Protein AF-A0A818N6C8-F1 (afdb_monomer)

Sequence (183 aa):
MNATFVDTIGFSSQTDGSPMVKRFKKEMQTDVFPDAVILIITPEELSNINSLKNTMDDVNNALKWMKTIFYGTEMPVICVLNKIDEYFNNELPNSEADVKKLEEYTRNALKLVNKYLIIPTVKCIPVSAMKNYGIDQLRLSINATSPLNAQIVDKNLDYISQHRLSIANKIIAAFSTASAAVS

Nearest PDB structures (foldseek):
  6tv3-assembly1_A  TM=4.096E-01  e=2.703E-01  Pyrococcus furiosus
  6mdp-assembly1_A  TM=3.302E-01  e=4.778E-01  Cricetulus griseus
  5fos-assembly1_A  TM=3.327E-01  e=6.557E-01  Pyrococcus furiosus
  6tuu-assembly3_C  TM=3.544E-01  e=8.997E-01  Pyrococcus furiosus DSM 3638
  4dt1-assembly1_A  TM=3.112E-01  e=2.325E+00  Saccharomyces cerevisiae S288C

Radius of gyration: 21.57 Å; Cα contacts (8 Å, |Δi|>4): 167; chains: 1; bounding box: 43×37×77 Å

Solvent-accessible surface area (backbone atoms only — not comparable to full-atom values): 10655 Å² total; per-residue (Å²): 136,87,83,85,86,81,91,70,90,75,85,69,84,85,68,81,88,57,62,58,57,55,42,54,50,58,67,49,68,46,97,64,76,80,70,58,44,78,46,80,44,43,64,68,43,73,73,33,64,67,59,38,50,53,46,29,52,53,51,39,54,46,51,52,54,48,22,65,73,54,79,68,49,83,73,50,29,38,36,32,37,36,49,47,24,64,78,50,79,70,37,72,77,82,47,75,67,41,46,53,52,49,52,52,49,50,52,50,49,44,57,56,49,44,71,59,34,87,63,68,55,80,43,70,42,66,20,18,77,92,76,63,38,48,50,68,62,49,51,54,50,55,64,62,43,54,62,58,37,53,59,49,51,54,52,47,52,52,48,53,50,51,50,52,50,51,52,51,51,50,51,53,51,52,50,55,51,54,56,62,74,76,109

Mean predicted aligned error: 11.91 Å

Structure (mmCIF, N/CA/C/O backbone):
data_AF-A0A818N6C8-F1
#
_entry.id   AF-A0A818N6C8-F1
#
loop_
_atom_site.group_PDB
_atom_site.id
_atom_site.type_symbol
_atom_site.label_atom_id
_atom_site.label_alt_id
_atom_site.label_comp_id
_atom_site.label_asym_id
_atom_site.label_entity_id
_atom_site.label_seq_id
_atom_site.pdbx_PDB_ins_code
_atom_site.Cartn_x
_atom_site.Cartn_y
_atom_site.Cartn_z
_atom_site.occupancy
_atom_site.B_iso_or_equiv
_atom_site.auth_seq_id
_atom_site.auth_comp_id
_atom_site.auth_asym_id
_atom_site.auth_atom_id
_atom_site.pdbx_PDB_model_num
ATOM 1 N N . MET A 1 1 ? -15.552 -13.670 -3.443 1.00 52.47 1 MET A N 1
ATOM 2 C CA . MET A 1 1 ? -15.913 -12.545 -2.555 1.00 52.47 1 MET A CA 1
ATOM 3 C C . MET A 1 1 ? -15.953 -11.286 -3.398 1.00 52.47 1 MET A C 1
ATOM 5 O O . MET A 1 1 ? -15.049 -11.111 -4.204 1.00 52.47 1 MET A O 1
ATOM 9 N N . ASN A 1 2 ? -16.990 -10.461 -3.250 1.00 63.19 2 ASN A N 1
ATOM 10 C CA . ASN A 1 2 ? -17.065 -9.155 -3.905 1.00 63.19 2 ASN A CA 1
ATOM 11 C C . ASN A 1 2 ? -16.559 -8.107 -2.911 1.00 63.19 2 ASN A C 1
ATOM 13 O O . ASN A 1 2 ? -17.185 -7.919 -1.873 1.00 63.19 2 ASN A O 1
ATOM 17 N N . ALA A 1 3 ? -15.417 -7.482 -3.200 1.00 67.88 3 ALA A N 1
ATOM 18 C CA . ALA A 1 3 ? -14.918 -6.350 -2.425 1.00 67.88 3 ALA A CA 1
ATOM 19 C C . ALA A 1 3 ? -15.625 -5.065 -2.877 1.00 67.88 3 ALA A C 1
ATOM 21 O O . ALA A 1 3 ? -15.769 -4.831 -4.079 1.00 67.88 3 ALA A O 1
ATOM 22 N N . THR A 1 4 ? -16.037 -4.232 -1.923 1.00 72.62 4 THR A N 1
ATOM 23 C CA . THR A 1 4 ? -16.552 -2.885 -2.194 1.00 72.62 4 THR A CA 1
ATOM 24 C C . THR A 1 4 ? -15.414 -1.892 -2.015 1.00 72.62 4 THR A C 1
ATOM 26 O O . THR A 1 4 ? -14.786 -1.854 -0.959 1.00 72.62 4 THR A O 1
ATOM 29 N N . PHE A 1 5 ? -15.138 -1.093 -3.043 1.00 76.62 5 PHE A N 1
ATOM 30 C CA . PHE A 1 5 ? -14.113 -0.056 -2.987 1.00 76.62 5 PHE A CA 1
ATOM 31 C C . PHE A 1 5 ? -14.754 1.292 -2.680 1.00 76.62 5 PHE A C 1
ATOM 33 O O . PHE A 1 5 ? -15.737 1.672 -3.317 1.00 76.62 5 PHE A O 1
ATOM 40 N N . VAL A 1 6 ? -14.176 2.008 -1.721 1.00 72.56 6 VAL A N 1
ATOM 41 C CA . VAL A 1 6 ? -14.525 3.393 -1.409 1.00 72.56 6 VAL A CA 1
ATOM 42 C C . VAL A 1 6 ? -13.333 4.244 -1.814 1.00 72.56 6 VAL A C 1
ATOM 44 O O . VAL A 1 6 ? -12.250 4.090 -1.252 1.00 72.56 6 VAL A O 1
ATOM 47 N N . ASP A 1 7 ? -13.520 5.087 -2.826 1.00 74.75 7 ASP A N 1
ATOM 48 C CA . ASP A 1 7 ? -12.509 6.063 -3.220 1.00 74.75 7 ASP A CA 1
ATOM 49 C C . ASP A 1 7 ? -12.513 7.220 -2.217 1.00 74.75 7 ASP A C 1
ATOM 51 O O . ASP A 1 7 ? -13.555 7.825 -1.961 1.00 74.75 7 ASP A O 1
ATOM 55 N N . THR A 1 8 ? -11.355 7.492 -1.623 1.00 70.50 8 THR A N 1
ATOM 56 C CA . THR A 1 8 ? -11.185 8.518 -0.592 1.00 70.50 8 THR A CA 1
ATOM 57 C C . THR A 1 8 ? -10.391 9.683 -1.156 1.00 70.50 8 THR A C 1
ATOM 59 O O . THR A 1 8 ? -9.442 9.485 -1.912 1.00 70.50 8 THR A O 1
ATOM 62 N N . ILE A 1 9 ? -10.707 10.904 -0.728 1.00 66.31 9 ILE A N 1
ATOM 63 C CA . ILE A 1 9 ? -9.956 12.101 -1.130 1.00 66.31 9 ILE A CA 1
ATOM 64 C C . ILE A 1 9 ? -8.461 11.932 -0.795 1.00 66.31 9 ILE A C 1
ATOM 66 O O . ILE A 1 9 ? -8.112 11.557 0.324 1.00 66.31 9 ILE A O 1
ATOM 70 N N . GLY A 1 10 ? -7.587 12.229 -1.763 1.00 63.88 10 GLY A N 1
ATOM 71 C CA . GLY A 1 10 ? -6.134 12.105 -1.614 1.00 63.88 10 GLY A CA 1
ATOM 72 C C . GLY A 1 10 ? -5.512 13.062 -0.586 1.00 63.88 10 GLY A C 1
ATOM 73 O O . GLY A 1 10 ? -6.090 14.088 -0.219 1.00 63.88 10 GLY A O 1
ATOM 74 N N . PHE A 1 11 ? -4.294 12.734 -0.151 1.00 61.78 11 PHE A N 1
ATOM 75 C CA . PHE A 1 11 ? -3.500 13.494 0.820 1.00 61.78 11 PHE A CA 1
ATOM 76 C C . PHE A 1 11 ? -2.871 14.735 0.161 1.00 61.78 11 PHE A C 1
ATOM 78 O O . PHE A 1 11 ? -1.686 14.758 -0.160 1.00 61.78 11 PHE A O 1
ATOM 85 N N . SER A 1 12 ? -3.667 15.768 -0.130 1.00 52.00 12 SER A N 1
ATOM 86 C CA . SER A 1 12 ? -3.122 17.020 -0.666 1.00 52.00 12 SER A CA 1
ATOM 87 C C . SER A 1 12 ? -2.410 17.805 0.434 1.00 52.00 12 SER A C 1
ATOM 89 O O . SER A 1 12 ? -3.002 18.106 1.474 1.00 52.00 12 SER A O 1
ATOM 91 N N . SER A 1 13 ? -1.160 18.179 0.172 1.00 48.38 13 SER A N 1
ATOM 92 C CA . SER A 1 13 ? -0.362 19.044 1.030 1.00 48.38 13 SER A CA 1
ATOM 93 C C . SER A 1 13 ? -1.087 20.364 1.326 1.00 48.38 13 SER A C 1
ATOM 95 O O . SER A 1 13 ? -1.581 21.042 0.432 1.00 48.38 13 SER A O 1
ATOM 97 N N . GLN A 1 14 ? -1.096 20.729 2.610 1.00 46.44 14 GLN A N 1
ATOM 98 C CA . GLN A 1 14 ? -1.590 21.993 3.164 1.00 46.44 14 GLN A CA 1
ATOM 99 C C . GLN A 1 14 ? -3.112 22.193 3.138 1.00 46.44 14 GLN A C 1
ATOM 101 O O . GLN A 1 14 ? -3.683 22.750 2.212 1.00 46.44 14 GLN A O 1
ATOM 106 N N . THR A 1 15 ? -3.762 21.872 4.253 1.00 37.94 15 THR A N 1
ATOM 107 C CA . THR A 1 15 ? -4.667 22.821 4.921 1.00 37.94 15 THR A CA 1
ATOM 108 C C . THR A 1 15 ? -4.776 22.444 6.395 1.00 37.94 15 THR A C 1
ATOM 110 O O . THR A 1 15 ? -4.891 21.270 6.746 1.00 37.94 15 THR A O 1
ATOM 113 N N . ASP A 1 16 ? -4.682 23.464 7.244 1.00 40.34 16 ASP A N 1
ATOM 114 C CA . ASP A 1 16 ? -4.746 23.418 8.701 1.00 40.34 16 ASP A CA 1
ATOM 115 C C . ASP A 1 16 ? -5.676 22.337 9.258 1.00 40.34 16 ASP A C 1
ATOM 117 O O . ASP A 1 16 ? -6.853 22.269 8.909 1.00 40.34 16 ASP A O 1
ATOM 121 N N . GLY A 1 17 ? -5.166 21.533 10.193 1.00 44.53 17 GLY A N 1
ATOM 122 C CA . GLY A 1 17 ? -5.994 20.846 11.180 1.00 44.53 17 GLY A CA 1
ATOM 123 C C . GLY A 1 17 ? -7.239 20.139 10.627 1.00 44.53 17 GLY A C 1
ATOM 124 O O . GLY A 1 17 ? -8.375 20.532 10.902 1.00 44.53 17 GLY A O 1
ATOM 125 N N . SER A 1 18 ? -7.026 18.996 9.974 1.00 49.78 18 SER A N 1
ATOM 126 C CA . SER A 1 18 ? -8.008 17.907 9.895 1.00 49.78 18 SER A CA 1
ATOM 127 C C . SER A 1 18 ? -9.331 18.163 9.122 1.00 49.78 18 SER A C 1
ATOM 129 O O . SER A 1 18 ? -10.406 17.807 9.615 1.00 49.78 18 SER A O 1
ATOM 131 N N . PRO A 1 19 ? -9.330 18.671 7.872 1.00 53.53 19 PRO A N 1
ATOM 132 C CA . PRO A 1 19 ? -10.460 18.471 6.955 1.00 53.53 19 PRO A CA 1
ATOM 133 C C . PRO A 1 19 ? -10.636 16.991 6.590 1.00 53.53 19 PRO 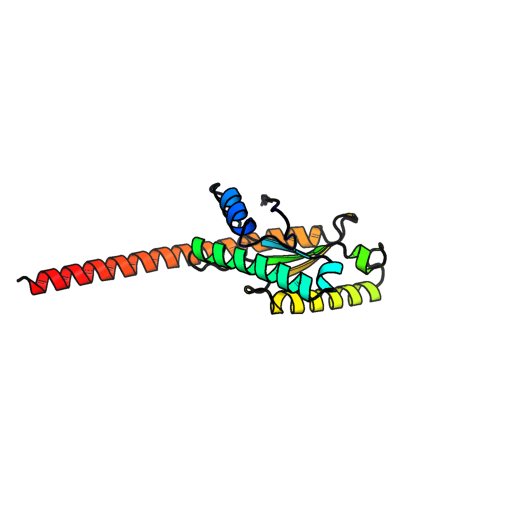A C 1
ATOM 135 O O . PRO A 1 19 ? -11.762 16.527 6.438 1.00 53.53 19 PRO A O 1
ATOM 138 N N . MET A 1 20 ? -9.534 16.236 6.511 1.00 56.88 20 MET A N 1
ATOM 139 C CA . MET A 1 20 ? -9.526 14.834 6.094 1.00 56.88 20 MET A CA 1
ATOM 140 C C . MET A 1 20 ? -10.093 13.902 7.159 1.00 56.88 20 MET A C 1
ATOM 142 O O . MET A 1 20 ? -11.042 13.203 6.859 1.00 56.88 20 MET A O 1
ATOM 146 N N . VAL A 1 21 ? -9.621 13.913 8.416 1.00 56.81 21 VAL A N 1
ATOM 147 C CA . VAL A 1 21 ? -10.259 13.061 9.442 1.00 56.81 21 VAL A CA 1
ATOM 148 C C . VAL A 1 21 ? -11.716 13.482 9.630 1.00 56.81 21 VAL A C 1
ATOM 150 O O . VAL A 1 21 ? -12.548 12.615 9.830 1.00 56.81 21 VAL A O 1
ATOM 153 N N . LYS A 1 22 ? -12.071 14.773 9.502 1.00 58.56 22 LYS A N 1
ATOM 154 C CA . LYS A 1 22 ? -13.476 15.233 9.508 1.00 58.56 22 LYS A CA 1
ATOM 155 C C . LYS A 1 22 ? -14.300 14.738 8.309 1.00 58.56 22 LYS A C 1
ATOM 157 O O . LYS A 1 22 ? -15.485 14.476 8.486 1.00 58.56 22 LYS A O 1
ATOM 162 N N . ARG A 1 23 ? -13.719 14.612 7.113 1.00 59.31 23 ARG A N 1
ATOM 163 C CA . ARG A 1 23 ? -14.415 14.111 5.914 1.00 59.31 23 ARG A CA 1
ATOM 164 C C . ARG A 1 23 ? -14.413 12.597 5.818 1.00 59.31 23 ARG A C 1
ATOM 166 O O . ARG A 1 23 ? -15.469 12.050 5.583 1.00 59.31 23 ARG A O 1
ATOM 173 N N . PHE A 1 24 ? -13.310 11.937 6.133 1.00 61.44 24 PHE A N 1
ATOM 174 C CA . PHE A 1 24 ? -13.244 10.502 6.373 1.00 61.44 24 PHE A CA 1
ATOM 175 C C . PHE A 1 24 ? -14.250 10.102 7.463 1.00 61.44 24 PHE A C 1
ATOM 177 O O . PHE A 1 24 ? -15.036 9.195 7.257 1.00 61.44 24 PHE A O 1
ATOM 184 N N . LYS A 1 25 ? -14.362 10.872 8.560 1.00 61.69 25 LYS A N 1
ATOM 185 C CA . LYS A 1 25 ? -15.470 10.765 9.535 1.00 61.69 25 LYS A CA 1
ATOM 186 C C . LYS A 1 25 ? -16.845 10.865 8.878 1.00 61.69 25 LYS A C 1
ATOM 188 O O . LYS A 1 25 ? -17.728 10.113 9.253 1.00 61.69 25 LYS A O 1
ATOM 193 N N . LYS A 1 26 ? -17.044 11.821 7.967 1.00 63.59 26 LYS A N 1
ATOM 194 C CA . LYS A 1 26 ? -18.325 12.085 7.291 1.00 63.59 26 LYS A CA 1
ATOM 195 C C . LYS A 1 26 ? -18.678 11.014 6.250 1.00 63.59 26 LYS A C 1
ATOM 197 O O . LYS A 1 26 ? -19.844 10.689 6.101 1.00 63.59 26 LYS A O 1
ATOM 202 N N . GLU A 1 27 ? -17.696 10.472 5.544 1.00 61.78 27 GLU A N 1
ATOM 203 C CA . GLU A 1 27 ? -17.861 9.369 4.592 1.00 61.78 27 GLU A CA 1
ATOM 204 C C . GLU A 1 27 ? -18.091 8.050 5.340 1.00 61.78 27 GLU A C 1
ATOM 206 O O . GLU A 1 27 ? -18.954 7.275 4.955 1.00 61.78 27 GLU A O 1
ATOM 211 N N . MET A 1 28 ? -17.438 7.864 6.490 1.00 59.16 28 MET A N 1
ATOM 212 C CA . MET A 1 28 ? -17.642 6.735 7.408 1.00 59.16 28 MET A CA 1
ATOM 213 C C . MET A 1 28 ? -18.833 6.918 8.372 1.00 59.16 28 MET A C 1
ATOM 215 O O . MET A 1 28 ? -19.008 6.115 9.282 1.00 59.16 28 MET A O 1
ATOM 219 N N . GLN A 1 29 ? -19.651 7.974 8.225 1.00 54.09 29 GLN A N 1
ATOM 220 C CA . GLN A 1 29 ? -20.929 8.111 8.955 1.00 54.09 29 GLN A CA 1
ATOM 221 C C . GLN A 1 29 ? -22.022 7.191 8.393 1.00 54.09 29 GLN A C 1
ATOM 223 O O . GLN A 1 29 ? -23.093 7.081 8.984 1.00 54.09 29 GLN A O 1
ATOM 228 N N . THR A 1 30 ? -21.762 6.534 7.264 1.00 50.22 30 THR A N 1
ATOM 229 C CA . THR A 1 30 ? -22.522 5.366 6.816 1.00 50.22 30 THR A CA 1
ATOM 230 C C . THR A 1 30 ? -22.027 4.131 7.568 1.00 50.22 30 THR A C 1
ATOM 232 O O . THR A 1 30 ? -20.826 4.039 7.795 1.00 50.22 30 THR A O 1
ATOM 235 N N . ASP A 1 31 ? -22.891 3.164 7.893 1.00 50.84 31 ASP A N 1
ATOM 236 C CA . ASP A 1 31 ? -22.576 1.892 8.593 1.00 50.84 31 ASP A CA 1
ATOM 237 C C . ASP A 1 31 ? -21.552 0.967 7.876 1.00 50.84 31 ASP A C 1
ATOM 239 O O . ASP A 1 31 ? -21.470 -0.232 8.140 1.00 50.84 31 ASP A O 1
ATOM 243 N N . VAL A 1 32 ? -20.776 1.498 6.932 1.00 56.28 32 VAL A N 1
ATOM 244 C CA . VAL A 1 32 ? -19.734 0.807 6.182 1.00 56.28 32 VAL A CA 1
ATOM 245 C C . VAL A 1 32 ? -18.397 1.072 6.861 1.00 56.28 32 VAL A C 1
ATOM 247 O O . VAL A 1 32 ? -17.769 2.113 6.685 1.00 56.28 32 VAL A O 1
ATOM 250 N N . PHE A 1 33 ? -17.958 0.097 7.642 1.00 64.62 33 PHE A N 1
ATOM 251 C CA . PHE A 1 33 ? -16.631 0.081 8.233 1.00 64.62 33 PHE A CA 1
ATOM 252 C C . PHE A 1 33 ? -15.647 -0.598 7.267 1.00 64.62 33 PHE A C 1
ATOM 254 O O . PHE A 1 33 ? -15.935 -1.703 6.810 1.00 64.62 33 PHE A O 1
ATOM 261 N N . PRO A 1 34 ? -14.506 0.028 6.920 1.00 70.38 34 PRO A N 1
ATOM 262 C CA . PRO A 1 34 ? -13.558 -0.562 5.983 1.00 70.38 34 PRO A CA 1
ATOM 263 C C . PRO A 1 34 ? -12.861 -1.768 6.615 1.00 70.38 34 PRO A C 1
ATOM 265 O O . PRO A 1 34 ? -12.495 -1.722 7.786 1.00 70.38 34 PRO A O 1
ATOM 268 N N . ASP A 1 35 ? -12.626 -2.815 5.822 1.00 71.38 35 ASP A N 1
ATOM 269 C CA . ASP A 1 35 ? -11.886 -4.011 6.255 1.00 71.38 35 ASP A CA 1
ATOM 270 C C . ASP A 1 35 ? -10.367 -3.901 6.058 1.00 71.38 35 ASP A C 1
ATOM 272 O O . ASP A 1 35 ? -9.592 -4.680 6.614 1.00 71.38 35 ASP A O 1
ATOM 276 N N . ALA A 1 36 ? -9.938 -2.972 5.205 1.00 78.00 36 ALA A N 1
ATOM 277 C CA . ALA A 1 36 ? -8.544 -2.714 4.884 1.00 78.00 36 ALA A CA 1
ATOM 278 C C . ALA A 1 36 ? -8.385 -1.308 4.302 1.00 78.00 36 ALA A C 1
ATOM 280 O O . ALA A 1 36 ? -9.324 -0.736 3.745 1.00 78.00 36 ALA A O 1
ATOM 281 N N . VAL A 1 37 ? -7.166 -0.778 4.373 1.00 80.81 37 VAL A N 1
ATOM 282 C CA . VAL A 1 37 ? -6.781 0.469 3.703 1.00 80.81 37 VAL A CA 1
ATOM 283 C C . VAL A 1 37 ? -5.835 0.144 2.556 1.00 80.81 37 VAL A C 1
ATOM 285 O O . VAL A 1 37 ? -4.841 -0.557 2.747 1.00 80.81 37 VAL A O 1
ATOM 288 N N . ILE A 1 38 ? -6.116 0.680 1.370 1.00 86.31 38 ILE A N 1
ATOM 289 C CA . ILE A 1 38 ? -5.185 0.650 0.241 1.00 86.31 38 ILE A CA 1
ATOM 290 C C . ILE A 1 38 ? -4.474 1.998 0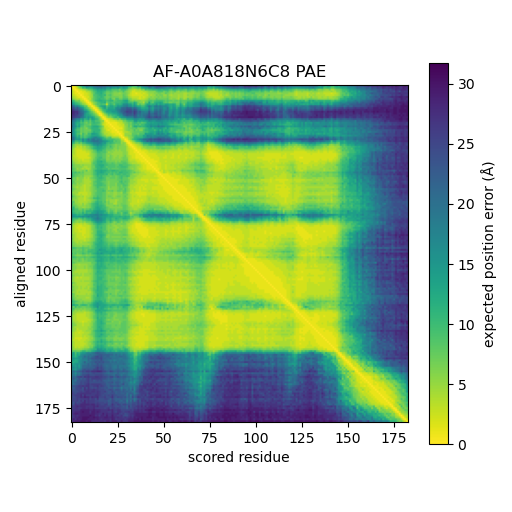.199 1.00 86.31 38 ILE A C 1
ATOM 292 O O . ILE A 1 38 ? -5.085 3.028 -0.069 1.00 86.31 38 ILE A O 1
ATOM 296 N N . LEU A 1 39 ? -3.177 1.984 0.482 1.00 87.81 39 LEU A N 1
ATOM 297 C CA . LEU A 1 39 ? -2.320 3.157 0.447 1.00 87.81 39 LEU A CA 1
ATOM 298 C C . LEU A 1 39 ? -1.613 3.212 -0.904 1.00 87.81 39 LEU A C 1
ATOM 300 O O . LEU A 1 39 ? -0.725 2.405 -1.174 1.00 87.81 39 LEU A O 1
ATOM 304 N N . ILE A 1 40 ? -2.022 4.150 -1.752 1.00 89.44 40 ILE A N 1
ATOM 305 C CA . ILE A 1 40 ? -1.424 4.356 -3.071 1.00 89.44 40 ILE A CA 1
ATOM 306 C C . ILE A 1 40 ? -0.273 5.349 -2.931 1.00 89.44 40 ILE A C 1
ATOM 308 O O . ILE A 1 40 ? -0.465 6.437 -2.400 1.00 89.44 40 ILE A O 1
ATOM 312 N N . ILE A 1 41 ? 0.909 4.962 -3.407 1.00 88.50 41 ILE A N 1
ATOM 313 C CA . ILE A 1 41 ? 2.130 5.768 -3.379 1.00 88.50 41 ILE A CA 1
ATOM 314 C C . ILE A 1 41 ? 2.754 5.758 -4.770 1.00 88.50 41 ILE A C 1
ATOM 316 O O . ILE A 1 41 ? 2.760 4.736 -5.456 1.00 88.50 41 ILE A O 1
ATOM 320 N N . THR A 1 42 ? 3.297 6.891 -5.182 1.00 88.69 42 THR A N 1
ATOM 321 C CA . THR A 1 42 ? 3.962 7.085 -6.472 1.00 88.69 42 THR A CA 1
ATOM 322 C C . THR A 1 42 ? 5.491 7.156 -6.325 1.00 88.69 42 THR A C 1
ATOM 324 O O . THR A 1 42 ? 6.006 7.437 -5.236 1.00 88.69 42 THR A O 1
ATOM 327 N N . PRO A 1 43 ? 6.267 6.934 -7.407 1.00 85.62 43 PRO A N 1
ATOM 328 C CA . PRO A 1 43 ? 7.718 7.092 -7.377 1.00 85.62 43 PRO A CA 1
ATOM 329 C C . PRO A 1 43 ? 8.161 8.499 -6.987 1.00 85.62 43 PRO A C 1
ATOM 331 O O . PRO A 1 43 ? 9.162 8.651 -6.287 1.00 85.62 43 PRO A O 1
ATOM 334 N N . GLU A 1 44 ? 7.397 9.512 -7.394 1.00 84.56 44 GLU A N 1
ATOM 335 C CA . GLU A 1 44 ? 7.643 10.908 -7.046 1.00 84.56 44 GLU A CA 1
ATOM 336 C C . GLU A 1 44 ? 7.585 11.123 -5.527 1.00 84.56 44 GLU A C 1
ATOM 338 O O . GLU A 1 44 ? 8.530 11.657 -4.944 1.00 84.56 44 GLU A O 1
ATOM 343 N N . GLU A 1 45 ? 6.548 10.617 -4.855 1.00 82.88 45 GLU A N 1
ATOM 344 C CA . GLU A 1 45 ? 6.422 10.715 -3.395 1.00 82.88 45 GLU A CA 1
ATOM 345 C C .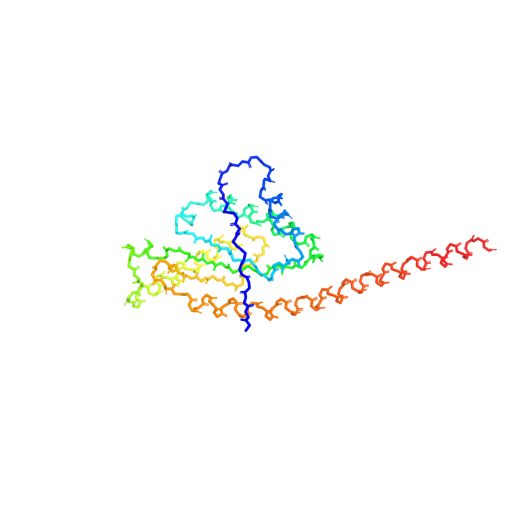 GLU A 1 45 ? 7.562 9.997 -2.669 1.00 82.88 45 GLU A C 1
ATOM 347 O O . GLU A 1 45 ? 8.106 10.521 -1.700 1.00 82.88 45 GLU A O 1
ATOM 352 N N . LEU A 1 46 ? 7.982 8.827 -3.158 1.00 84.31 46 LEU A N 1
ATOM 353 C CA . LEU A 1 46 ? 9.111 8.091 -2.578 1.00 84.31 46 LEU A CA 1
ATOM 354 C C . LEU A 1 46 ? 10.454 8.805 -2.765 1.00 84.31 46 LEU A C 1
ATOM 356 O O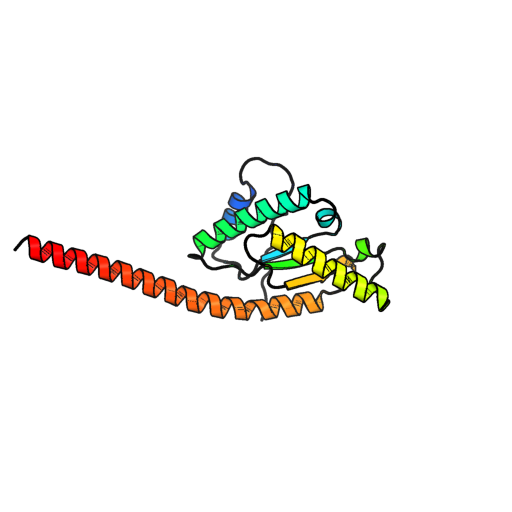 . LEU A 1 46 ? 11.355 8.628 -1.944 1.00 84.31 46 LEU A O 1
ATOM 360 N N . SER A 1 47 ? 10.592 9.614 -3.817 1.00 83.25 47 SER A N 1
ATOM 361 C CA . SER A 1 47 ? 11.795 10.413 -4.065 1.00 83.25 47 SER A CA 1
ATOM 362 C C . SER A 1 47 ? 11.897 11.644 -3.150 1.00 83.25 47 SER A C 1
ATOM 364 O O . SER A 1 47 ? 13.001 12.119 -2.877 1.00 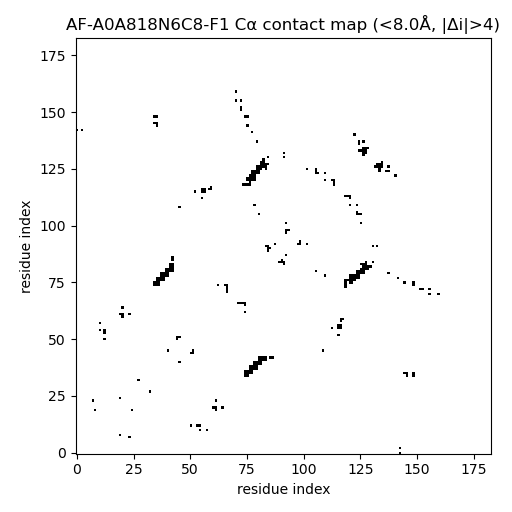83.25 47 SER A O 1
ATOM 366 N N . ASN A 1 48 ? 10.770 12.125 -2.608 1.00 87.31 48 ASN A N 1
ATOM 367 C CA . ASN A 1 48 ? 10.707 13.285 -1.723 1.00 87.31 48 ASN A CA 1
ATOM 368 C C . ASN A 1 48 ? 10.317 12.884 -0.292 1.00 87.31 48 ASN A C 1
ATOM 370 O O . ASN A 1 48 ? 9.143 12.840 0.074 1.00 87.31 48 ASN A O 1
ATOM 374 N N . ILE A 1 49 ? 11.326 12.683 0.562 1.00 84.62 49 ILE A N 1
ATOM 375 C CA . ILE A 1 49 ? 11.147 12.252 1.960 1.00 84.62 49 ILE A CA 1
ATOM 376 C C . ILE A 1 49 ? 10.215 13.177 2.752 1.00 84.62 49 ILE A C 1
ATOM 378 O O . ILE A 1 49 ? 9.471 12.695 3.604 1.00 84.62 49 ILE A O 1
ATOM 382 N N . ASN A 1 50 ? 10.251 14.490 2.516 1.00 83.56 50 ASN A N 1
ATOM 383 C CA . ASN A 1 50 ? 9.391 15.421 3.250 1.00 83.56 50 ASN A CA 1
ATOM 384 C C . ASN A 1 50 ? 7.929 15.273 2.822 1.00 83.56 50 ASN A C 1
ATOM 386 O O . ASN A 1 50 ? 7.054 15.236 3.682 1.00 83.56 50 ASN A O 1
ATOM 390 N N . SER A 1 51 ? 7.673 15.128 1.517 1.00 80.88 51 SER A N 1
ATOM 391 C CA . SER A 1 51 ? 6.326 14.831 1.019 1.00 80.88 51 SER A CA 1
ATOM 392 C C . SER A 1 51 ? 5.826 13.504 1.574 1.00 80.88 51 SER A C 1
ATOM 394 O O . SER A 1 51 ? 4.733 13.449 2.125 1.00 80.88 51 SER A O 1
ATOM 396 N N . LEU A 1 52 ? 6.660 12.461 1.522 1.00 83.69 52 LEU A N 1
ATOM 397 C CA . LEU A 1 52 ? 6.310 11.146 2.043 1.00 83.69 52 LEU A CA 1
ATOM 398 C C . LEU A 1 52 ? 5.960 11.199 3.531 1.00 83.69 52 LEU A C 1
ATOM 400 O O . LEU A 1 52 ? 4.955 10.631 3.939 1.00 83.69 52 LEU A O 1
ATOM 404 N N . LYS A 1 53 ? 6.766 11.887 4.347 1.00 83.38 53 LYS A N 1
ATOM 405 C CA . LYS A 1 53 ? 6.498 12.046 5.783 1.00 83.38 53 LYS A CA 1
ATOM 406 C C . LYS A 1 53 ? 5.155 12.715 6.038 1.00 83.38 53 LYS A C 1
ATOM 408 O O . LYS A 1 53 ? 4.393 12.195 6.840 1.00 83.38 53 LYS A O 1
ATOM 413 N N . ASN A 1 54 ? 4.856 13.803 5.331 1.00 81.25 54 ASN A N 1
ATOM 414 C CA . ASN A 1 54 ? 3.581 14.501 5.478 1.00 81.25 54 ASN A CA 1
ATOM 415 C C . ASN A 1 54 ? 2.402 13.585 5.110 1.00 81.25 54 ASN A C 1
ATOM 417 O O . ASN A 1 54 ? 1.462 13.465 5.891 1.00 81.25 54 ASN A O 1
ATOM 421 N N . THR A 1 55 ? 2.496 12.860 3.987 1.00 80.00 55 THR A N 1
ATOM 422 C CA . THR A 1 55 ? 1.493 11.856 3.598 1.00 80.00 55 THR A CA 1
ATOM 423 C C . THR A 1 55 ? 1.323 10.796 4.689 1.00 80.00 55 THR A C 1
ATOM 425 O O . THR A 1 55 ? 0.203 10.467 5.070 1.00 80.00 55 THR A O 1
ATOM 428 N N . MET A 1 56 ? 2.423 10.273 5.241 1.00 85.12 56 MET A N 1
ATOM 429 C CA . MET A 1 56 ? 2.361 9.258 6.296 1.00 85.12 56 MET A CA 1
ATOM 430 C C . MET A 1 56 ? 1.800 9.811 7.608 1.00 85.12 56 MET A C 1
ATOM 432 O O . MET A 1 56 ? 1.065 9.097 8.281 1.00 85.12 56 MET A O 1
ATOM 436 N N . ASP A 1 57 ? 2.081 11.061 7.972 1.00 82.38 57 ASP A N 1
ATOM 437 C CA . ASP A 1 57 ? 1.505 11.702 9.158 1.00 82.38 57 ASP A CA 1
ATOM 438 C C . ASP A 1 57 ? -0.020 11.826 9.043 1.00 82.38 57 ASP A C 1
ATOM 440 O O . ASP A 1 57 ? -0.742 11.518 9.998 1.00 82.38 57 ASP A O 1
ATOM 444 N N . ASP A 1 58 ? -0.529 12.177 7.862 1.00 77.31 58 ASP A N 1
ATOM 445 C CA . ASP A 1 58 ? -1.967 12.211 7.602 1.00 77.31 58 ASP A CA 1
ATOM 446 C C . ASP A 1 58 ? -2.593 10.811 7.655 1.00 77.31 58 ASP A C 1
ATOM 448 O O . ASP A 1 58 ? -3.588 10.604 8.363 1.00 77.31 58 ASP A O 1
ATOM 452 N N . VAL A 1 59 ? -1.976 9.820 7.000 1.00 80.50 59 VAL A N 1
ATOM 453 C CA . VAL A 1 59 ? -2.402 8.410 7.073 1.00 80.50 59 VAL A CA 1
ATOM 454 C C . VAL A 1 59 ? -2.422 7.932 8.527 1.00 80.50 59 VAL A C 1
ATOM 456 O O . VAL A 1 59 ? -3.405 7.348 8.983 1.00 80.50 59 VAL A O 1
ATOM 459 N N . ASN A 1 60 ? -1.375 8.226 9.298 1.00 82.44 60 ASN A N 1
ATOM 460 C CA . ASN A 1 60 ? -1.265 7.863 10.707 1.00 82.44 60 ASN A CA 1
ATOM 461 C C . ASN A 1 60 ? -2.384 8.483 11.545 1.00 82.44 60 ASN A C 1
ATOM 463 O O . ASN A 1 60 ? -2.915 7.829 12.444 1.00 82.44 60 ASN A O 1
ATOM 467 N N . ASN A 1 61 ? -2.766 9.728 11.267 1.00 78.62 61 ASN A N 1
ATOM 468 C CA . ASN A 1 61 ? -3.875 10.385 11.953 1.00 78.62 61 ASN A CA 1
ATOM 469 C C . ASN A 1 61 ? -5.222 9.715 11.634 1.00 78.62 61 ASN A C 1
ATOM 471 O O . ASN A 1 61 ? -6.035 9.527 12.545 1.00 78.62 61 ASN A O 1
ATOM 475 N N . ALA A 1 62 ? -5.444 9.295 10.385 1.00 74.38 62 ALA A N 1
ATOM 476 C CA . ALA A 1 62 ? -6.627 8.521 10.004 1.00 74.38 62 ALA A CA 1
ATOM 477 C C . ALA A 1 62 ? -6.651 7.136 10.674 1.00 74.38 62 ALA A C 1
ATOM 479 O O . ALA A 1 62 ? -7.657 6.761 11.277 1.00 74.38 62 ALA A O 1
ATOM 480 N N . LEU A 1 63 ? -5.529 6.409 10.642 1.00 76.88 63 LEU A N 1
ATOM 481 C CA . LEU A 1 63 ? -5.380 5.097 11.278 1.00 76.88 63 LEU A CA 1
ATOM 482 C C . LEU A 1 63 ? -5.587 5.166 12.799 1.00 76.88 63 LEU A C 1
ATOM 484 O O . LEU A 1 63 ? -6.292 4.328 13.357 1.00 76.88 63 LEU A O 1
ATOM 488 N N . LYS A 1 64 ? -5.041 6.185 13.481 1.00 77.62 64 LYS A N 1
ATOM 489 C CA . LYS A 1 64 ? -5.281 6.418 14.920 1.00 77.62 64 LYS A CA 1
ATOM 490 C C . LYS A 1 64 ? -6.756 6.649 15.211 1.00 77.62 64 LYS A C 1
ATOM 492 O O . LYS A 1 64 ? -7.283 6.090 16.168 1.00 77.62 64 LYS A O 1
ATOM 497 N N . TRP A 1 65 ? -7.422 7.471 14.401 1.00 72.38 65 TRP A N 1
ATOM 498 C CA . TRP A 1 65 ? -8.849 7.720 14.569 1.00 72.38 65 TRP A CA 1
ATOM 499 C C . TRP A 1 65 ? -9.676 6.442 14.378 1.00 72.38 65 TRP A C 1
ATOM 501 O O . TRP A 1 65 ? -10.534 6.155 15.212 1.00 72.38 65 TRP A O 1
ATOM 511 N N . MET A 1 66 ? -9.370 5.643 13.351 1.00 69.06 66 MET A N 1
ATOM 512 C CA . MET A 1 66 ? -10.004 4.339 13.145 1.00 69.06 66 MET A CA 1
ATOM 513 C C . MET A 1 66 ? -9.768 3.409 14.333 1.00 69.06 66 MET A C 1
ATOM 515 O O . MET A 1 66 ? -10.728 2.868 14.871 1.00 69.06 66 MET A O 1
ATOM 519 N N . LYS A 1 67 ? -8.528 3.286 14.822 1.00 69.69 67 LYS A N 1
ATOM 520 C CA . LYS A 1 67 ? -8.200 2.451 15.989 1.00 69.69 67 LYS A CA 1
ATOM 521 C C . LYS A 1 67 ? -9.053 2.802 17.214 1.00 69.69 67 LYS A C 1
ATOM 523 O O . LYS A 1 67 ? -9.491 1.903 17.927 1.00 69.69 67 LYS A O 1
ATOM 528 N N . THR A 1 68 ? -9.324 4.089 17.441 1.00 67.38 68 THR A N 1
ATOM 529 C CA . THR A 1 68 ? -10.197 4.553 18.532 1.00 67.38 68 THR A CA 1
ATOM 530 C C . THR A 1 68 ? -11.645 4.086 18.368 1.00 67.38 68 THR A C 1
ATOM 532 O O . THR A 1 68 ? -12.289 3.757 19.359 1.00 67.38 68 THR A O 1
ATOM 535 N N . ILE A 1 69 ? -12.164 4.036 17.139 1.00 63.19 69 ILE A N 1
ATOM 536 C CA . ILE A 1 69 ? -13.537 3.583 16.857 1.00 63.19 69 ILE A CA 1
ATOM 537 C C . ILE A 1 69 ? -13.646 2.063 16.903 1.00 63.19 69 ILE A C 1
ATOM 539 O O . ILE A 1 69 ? -14.612 1.530 17.439 1.00 63.19 69 ILE A O 1
ATOM 543 N N . PHE A 1 70 ? -12.630 1.362 16.408 1.00 61.78 70 PHE A N 1
ATOM 544 C CA . PHE A 1 70 ? -12.586 -0.096 16.370 1.00 61.78 70 PHE A CA 1
ATOM 545 C C . PHE A 1 70 ? -11.985 -0.718 17.636 1.00 61.78 70 PHE A C 1
ATOM 547 O O . PHE A 1 70 ? -11.398 -1.796 17.573 1.00 61.78 70 PHE A O 1
ATOM 554 N N . TYR A 1 71 ? -12.095 -0.049 18.787 1.00 55.16 71 TYR A N 1
ATOM 555 C CA . TYR A 1 71 ? -11.692 -0.589 20.094 1.00 55.16 71 TYR A CA 1
ATOM 556 C C . TYR A 1 71 ? -10.258 -1.149 20.154 1.00 55.16 71 TYR A C 1
ATOM 558 O O . TYR A 1 71 ? -9.991 -2.119 20.857 1.00 55.16 71 TYR A O 1
ATOM 566 N N . GLY A 1 72 ? -9.313 -0.536 19.438 1.00 56.25 72 GLY A N 1
ATOM 567 C CA . GLY A 1 72 ? -7.909 -0.957 19.443 1.00 56.25 72 GLY A CA 1
ATOM 568 C C . GLY A 1 72 ? -7.510 -1.906 18.313 1.00 56.25 72 GLY A C 1
ATOM 569 O O . GLY A 1 72 ? -6.331 -2.245 18.223 1.00 56.25 72 GLY A O 1
ATOM 570 N N . THR A 1 73 ? -8.442 -2.273 17.433 1.00 61.50 73 THR A N 1
ATOM 571 C CA . THR A 1 73 ? -8.171 -3.127 16.274 1.00 61.50 73 THR A CA 1
ATOM 572 C C . THR A 1 73 ? -7.193 -2.474 15.301 1.00 61.50 73 THR A C 1
ATOM 574 O O . THR A 1 73 ? -7.372 -1.319 14.906 1.00 61.50 73 THR A O 1
ATOM 577 N N . GLU A 1 74 ? -6.163 -3.215 14.892 1.00 67.31 74 GLU A N 1
ATOM 578 C CA . GLU A 1 74 ? -5.243 -2.775 13.844 1.00 67.31 74 GLU A CA 1
ATOM 579 C C . GLU A 1 74 ? -5.826 -3.091 12.468 1.00 67.31 74 GLU A C 1
ATOM 581 O O . GLU A 1 74 ? -6.110 -4.243 12.148 1.00 67.31 74 GLU A O 1
ATOM 586 N N . MET A 1 75 ? -6.016 -2.043 11.665 1.00 73.50 75 MET A N 1
ATOM 587 C CA . MET A 1 75 ? -6.527 -2.159 10.304 1.00 73.50 75 MET A CA 1
ATOM 588 C C . MET A 1 75 ? -5.389 -2.570 9.361 1.00 73.50 75 MET A C 1
ATOM 590 O O . MET A 1 75 ? -4.364 -1.878 9.338 1.00 73.50 75 MET A O 1
ATOM 594 N N . PRO A 1 76 ? -5.534 -3.643 8.565 1.00 78.50 76 PRO A N 1
ATOM 595 C CA . PRO A 1 76 ? -4.508 -4.019 7.607 1.00 78.50 76 PRO A CA 1
ATOM 596 C C . PRO A 1 76 ? -4.354 -2.943 6.526 1.00 78.50 76 PRO A C 1
ATOM 598 O O . PRO A 1 76 ? -5.330 -2.469 5.941 1.00 78.50 76 PRO A O 1
ATOM 601 N N . VAL A 1 77 ? -3.102 -2.581 6.239 1.00 82.88 77 VAL A N 1
ATOM 602 C CA . VAL A 1 77 ? -2.750 -1.632 5.174 1.00 82.88 77 VAL A CA 1
ATOM 603 C C . VAL A 1 77 ? -2.053 -2.373 4.038 1.00 82.88 77 VAL A C 1
ATOM 605 O O . VAL A 1 77 ? -1.024 -3.019 4.249 1.00 82.88 77 VAL A O 1
ATOM 608 N N . ILE A 1 78 ? -2.587 -2.264 2.825 1.00 87.12 78 ILE A N 1
ATOM 609 C CA . ILE A 1 78 ? -1.944 -2.723 1.591 1.00 87.12 78 ILE A CA 1
ATOM 610 C C . ILE A 1 78 ? -1.303 -1.507 0.932 1.00 87.12 78 ILE A C 1
ATOM 612 O O . ILE A 1 78 ? -1.997 -0.576 0.537 1.00 87.12 78 ILE A O 1
ATOM 616 N N . CYS A 1 79 ? 0.018 -1.516 0.797 1.00 90.06 79 CYS A N 1
ATOM 617 C CA . CYS A 1 79 ? 0.735 -0.495 0.050 1.00 90.06 79 CYS A CA 1
ATOM 618 C C . CYS A 1 79 ? 0.756 -0.856 -1.437 1.00 90.06 79 CYS A C 1
ATOM 620 O O . CYS A 1 79 ? 1.063 -1.988 -1.819 1.00 90.06 79 CYS A O 1
ATOM 622 N N . VAL A 1 80 ? 0.431 0.115 -2.278 1.00 93.56 80 VAL A N 1
ATOM 623 C CA . VAL A 1 80 ? 0.416 -0.003 -3.730 1.00 93.56 80 VAL A CA 1
ATOM 624 C C . VAL A 1 80 ? 1.363 1.044 -4.288 1.00 93.56 80 VAL A C 1
ATOM 626 O O . VAL A 1 80 ? 1.102 2.238 -4.171 1.00 93.56 80 VAL A O 1
ATOM 629 N N . LEU A 1 81 ? 2.453 0.596 -4.907 1.00 92.56 81 LEU A N 1
ATOM 630 C CA . LEU A 1 81 ? 3.374 1.477 -5.620 1.00 92.56 81 LEU A CA 1
ATOM 631 C C . LEU A 1 81 ? 2.836 1.641 -7.035 1.00 92.56 81 LEU A C 1
ATOM 633 O O . LEU A 1 81 ? 3.075 0.786 -7.883 1.00 92.56 81 LEU A O 1
ATOM 637 N N . ASN A 1 82 ? 2.030 2.670 -7.262 1.00 93.19 82 ASN A N 1
ATOM 638 C CA . ASN A 1 82 ? 1.441 2.936 -8.569 1.00 93.19 82 ASN A CA 1
ATOM 639 C C . ASN A 1 82 ? 2.429 3.688 -9.466 1.00 93.19 82 ASN A C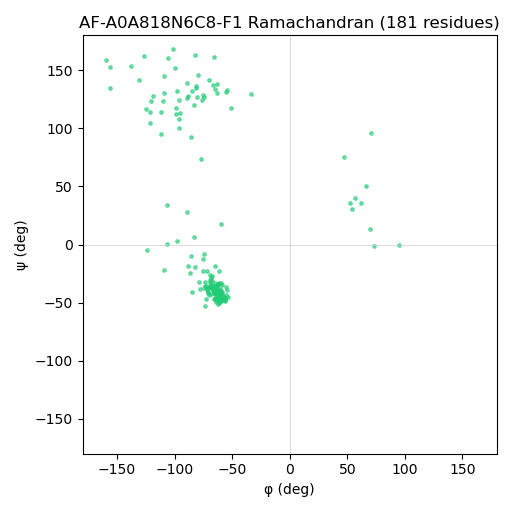 1
ATOM 641 O O . ASN A 1 82 ? 3.369 4.290 -8.965 1.00 93.19 82 ASN A O 1
ATOM 645 N N . LYS A 1 83 ? 2.186 3.695 -10.781 1.00 92.88 83 LYS A N 1
ATOM 646 C CA . LYS A 1 83 ? 3.031 4.357 -11.789 1.00 92.88 83 LYS A CA 1
ATOM 647 C C . LYS A 1 83 ? 4.454 3.793 -11.866 1.00 92.88 83 LYS A C 1
ATOM 649 O O . LYS A 1 83 ? 5.409 4.524 -12.117 1.00 92.88 83 LYS A O 1
ATOM 654 N N . ILE A 1 84 ? 4.627 2.483 -11.671 1.00 91.50 84 ILE A N 1
ATOM 655 C CA . ILE A 1 84 ? 5.955 1.871 -11.856 1.00 91.50 84 ILE A CA 1
ATOM 656 C C . ILE A 1 84 ? 6.472 2.018 -13.286 1.00 91.50 84 ILE A C 1
ATOM 658 O O . ILE A 1 84 ? 7.675 1.973 -13.499 1.00 91.50 84 ILE A O 1
ATOM 662 N N . ASP A 1 85 ? 5.587 2.210 -14.261 1.00 91.00 85 ASP A N 1
ATOM 663 C CA . ASP A 1 85 ? 5.987 2.504 -15.627 1.00 91.00 85 ASP A CA 1
ATOM 664 C C . ASP A 1 85 ? 6.804 3.796 -15.699 1.00 91.00 85 ASP A C 1
ATOM 666 O O . ASP A 1 85 ? 7.844 3.806 -16.344 1.00 91.00 85 ASP A O 1
ATOM 670 N N . GLU A 1 86 ? 6.451 4.842 -14.946 1.00 91.56 86 GLU A N 1
ATOM 671 C CA . GLU A 1 86 ? 7.249 6.076 -14.872 1.00 91.56 86 GLU A CA 1
ATOM 672 C C . GLU A 1 86 ? 8.661 5.817 -14.304 1.00 91.56 86 GLU A C 1
ATOM 674 O O . GLU A 1 86 ? 9.632 6.429 -14.748 1.00 91.56 86 GLU A O 1
ATOM 679 N N . TYR A 1 87 ? 8.813 4.853 -13.387 1.00 87.44 87 TYR A N 1
ATOM 680 C CA . TYR A 1 87 ? 10.122 4.433 -12.862 1.00 87.44 87 TYR A CA 1
ATOM 681 C C . TYR A 1 87 ? 10.986 3.698 -13.908 1.00 87.44 87 TYR A C 1
ATOM 683 O O . TYR A 1 87 ? 12.218 3.728 -13.838 1.00 87.44 87 TYR A O 1
ATOM 691 N N . PHE A 1 88 ? 10.351 3.068 -14.898 1.00 88.06 88 PHE A N 1
ATOM 692 C CA . PHE A 1 88 ? 10.990 2.393 -16.031 1.00 88.06 88 PHE A CA 1
ATOM 693 C C . PHE A 1 88 ? 10.844 3.195 -17.338 1.00 88.06 88 PHE A C 1
ATOM 695 O O . PHE A 1 88 ? 10.733 2.615 -18.412 1.00 88.06 88 PHE A O 1
ATOM 702 N N . ASN A 1 89 ? 10.857 4.534 -17.275 1.00 88.56 89 ASN A N 1
ATOM 703 C CA . ASN A 1 89 ? 10.788 5.416 -18.452 1.00 88.56 89 ASN A CA 1
ATOM 704 C C . ASN A 1 89 ? 9.552 5.184 -19.350 1.00 88.56 89 ASN A C 1
ATOM 706 O O . ASN A 1 89 ? 9.630 5.260 -20.574 1.00 88.56 89 ASN A O 1
ATOM 710 N N . ASN A 1 90 ? 8.396 4.951 -18.731 1.00 89.25 90 ASN A N 1
ATOM 711 C CA . ASN A 1 90 ? 7.098 4.623 -19.335 1.00 89.25 90 ASN A CA 1
ATOM 712 C C . ASN A 1 90 ? 6.997 3.231 -19.984 1.00 89.25 90 ASN A C 1
ATOM 714 O O . ASN A 1 90 ? 6.015 2.945 -20.685 1.00 89.25 90 ASN A O 1
ATOM 718 N N . GLU A 1 91 ? 7.967 2.357 -19.720 1.00 89.00 91 GLU A N 1
ATOM 719 C CA . GLU A 1 91 ? 7.942 0.945 -20.097 1.00 89.00 91 GLU A CA 1
ATOM 720 C C . GLU A 1 91 ? 7.568 0.049 -18.909 1.00 89.00 91 GLU A C 1
ATOM 722 O O . GLU A 1 91 ? 7.505 0.480 -17.761 1.00 89.00 91 GLU A O 1
ATOM 727 N N . LEU A 1 92 ? 7.282 -1.222 -19.187 1.00 90.06 92 LEU A N 1
ATOM 728 C CA . LEU A 1 92 ? 7.106 -2.236 -18.151 1.00 90.06 92 LEU A CA 1
ATOM 729 C C . LEU A 1 92 ? 8.390 -3.058 -18.001 1.00 90.06 92 LEU A C 1
ATOM 731 O O . LEU A 1 92 ? 9.092 -3.240 -18.997 1.00 90.06 92 LEU A O 1
ATOM 735 N N . PRO A 1 93 ? 8.665 -3.616 -16.805 1.00 86.31 93 PRO A N 1
ATOM 736 C CA . PRO A 1 93 ? 9.756 -4.567 -16.622 1.00 86.31 93 PRO A CA 1
ATOM 737 C C . PRO A 1 93 ? 9.666 -5.690 -17.659 1.00 86.31 93 PRO A C 1
ATOM 739 O O . PRO A 1 93 ? 8.680 -6.431 -17.682 1.00 86.31 93 PRO A O 1
ATOM 742 N N . ASN A 1 94 ? 10.676 -5.802 -18.521 1.00 88.00 94 ASN A N 1
ATOM 743 C CA . ASN A 1 94 ? 10.678 -6.747 -19.643 1.00 88.00 94 ASN A CA 1
ATOM 744 C C . ASN A 1 94 ? 11.897 -7.686 -19.637 1.00 88.00 94 ASN A C 1
ATOM 746 O O . ASN A 1 94 ? 11.962 -8.620 -20.436 1.00 88.00 94 ASN A O 1
ATOM 750 N N . SER A 1 95 ? 12.826 -7.478 -18.702 1.00 90.25 95 SER A N 1
ATOM 751 C CA . SER A 1 95 ? 14.020 -8.294 -18.510 1.00 90.25 95 SER A CA 1
ATOM 752 C C . SER A 1 95 ? 14.146 -8.792 -17.067 1.00 90.25 95 SER A C 1
ATOM 754 O O . SER A 1 95 ? 13.564 -8.235 -16.135 1.00 90.25 95 SER A O 1
ATOM 756 N N . GLU A 1 96 ? 14.962 -9.827 -16.850 1.00 89.44 96 GLU A N 1
ATOM 757 C CA . GLU A 1 96 ? 15.289 -10.302 -15.495 1.00 89.44 96 GLU A CA 1
ATOM 758 C C . GLU A 1 96 ? 15.959 -9.201 -14.651 1.00 89.44 96 GLU A C 1
ATOM 760 O O . GLU A 1 96 ? 15.743 -9.112 -13.441 1.00 89.44 96 GLU A O 1
ATOM 765 N N . ALA A 1 97 ? 16.748 -8.332 -15.290 1.00 90.12 97 ALA A N 1
ATOM 766 C CA . ALA A 1 97 ? 17.373 -7.192 -14.631 1.00 90.12 97 ALA A CA 1
ATOM 767 C C . ALA A 1 97 ? 16.326 -6.183 -14.131 1.00 90.12 97 ALA A C 1
ATOM 769 O O . ALA A 1 97 ? 16.423 -5.723 -12.992 1.00 90.12 97 ALA A O 1
ATOM 770 N N . ASP A 1 98 ? 15.294 -5.895 -14.929 1.00 87.81 98 ASP A N 1
ATOM 771 C CA . ASP A 1 98 ? 14.212 -4.990 -14.525 1.00 87.81 98 ASP A CA 1
ATOM 772 C C . ASP A 1 98 ? 13.371 -5.570 -13.397 1.00 87.81 98 ASP A C 1
ATOM 774 O O . ASP A 1 98 ? 12.993 -4.845 -12.479 1.00 87.81 98 ASP A O 1
ATOM 778 N N . VAL A 1 99 ? 13.115 -6.881 -13.424 1.00 86.88 99 VAL A N 1
ATOM 779 C CA . VAL A 1 99 ? 12.406 -7.567 -12.338 1.00 86.88 99 VAL A CA 1
ATOM 780 C C . VAL A 1 99 ? 13.192 -7.443 -11.032 1.00 86.88 99 VAL A C 1
ATOM 782 O O . VAL A 1 99 ? 12.629 -7.010 -10.028 1.00 86.88 99 VAL A O 1
ATOM 785 N N . LYS A 1 100 ? 14.506 -7.710 -11.042 1.00 88.44 100 LYS A N 1
ATOM 786 C CA . LYS A 1 100 ? 15.364 -7.533 -9.853 1.00 88.44 100 LYS A CA 1
ATOM 787 C C . LYS A 1 100 ? 15.371 -6.087 -9.360 1.00 88.44 100 LYS A C 1
ATOM 789 O O . LYS A 1 100 ? 15.282 -5.843 -8.156 1.00 88.44 100 LYS A O 1
ATOM 794 N N . LYS A 1 101 ? 15.426 -5.125 -10.282 1.00 90.19 101 LYS A N 1
ATOM 795 C CA . LYS A 1 101 ? 15.363 -3.696 -9.961 1.00 90.19 101 LYS A CA 1
ATOM 796 C C . LYS A 1 101 ? 14.018 -3.320 -9.333 1.00 90.19 101 LYS A C 1
ATOM 798 O O . LYS A 1 101 ? 13.989 -2.584 -8.348 1.00 90.19 101 LYS A O 1
ATOM 803 N N . LEU A 1 102 ? 12.910 -3.853 -9.852 1.00 88.75 102 LEU A N 1
ATOM 804 C CA . LEU A 1 102 ? 11.575 -3.627 -9.302 1.00 88.75 102 LEU A CA 1
ATOM 805 C C . LEU A 1 102 ? 11.425 -4.245 -7.907 1.00 88.75 102 LEU A C 1
ATOM 807 O O . LEU A 1 102 ? 10.833 -3.626 -7.023 1.00 88.75 102 LEU A O 1
ATOM 811 N N . GLU A 1 103 ? 11.966 -5.442 -7.684 1.00 88.56 103 GLU A N 1
ATOM 812 C CA . GLU A 1 103 ? 11.967 -6.090 -6.371 1.00 88.56 103 GLU A CA 1
ATOM 813 C C . GLU A 1 103 ? 12.744 -5.275 -5.336 1.00 88.56 103 GLU A C 1
ATOM 815 O O . GLU A 1 103 ? 12.269 -5.068 -4.215 1.00 88.56 103 GLU A O 1
ATOM 820 N N . GLU A 1 104 ? 13.930 -4.787 -5.703 1.00 89.69 104 GLU A N 1
ATOM 821 C CA . GLU A 1 104 ? 14.735 -3.931 -4.837 1.00 89.69 104 GLU A CA 1
ATOM 822 C C . GLU A 1 104 ? 14.016 -2.614 -4.531 1.00 89.69 104 GLU A C 1
ATOM 824 O O . GLU A 1 104 ? 13.904 -2.228 -3.363 1.00 89.69 104 GLU A O 1
ATOM 829 N N . TYR A 1 105 ? 13.462 -1.965 -5.556 1.00 89.25 105 TYR A N 1
ATOM 830 C CA . TYR A 1 105 ? 12.658 -0.757 -5.411 1.00 89.25 105 TYR A CA 1
ATOM 831 C C . TYR A 1 105 ? 11.470 -0.977 -4.467 1.00 89.25 105 TYR A C 1
ATOM 833 O O . TYR A 1 105 ? 11.299 -0.233 -3.501 1.00 89.25 105 TYR A O 1
ATOM 841 N N . THR A 1 106 ? 10.709 -2.054 -4.672 1.00 89.44 106 THR A N 1
ATOM 842 C CA . THR A 1 106 ? 9.549 -2.410 -3.844 1.00 89.44 106 THR A CA 1
ATOM 843 C C . THR A 1 106 ? 9.955 -2.656 -2.391 1.00 89.44 106 THR A C 1
ATOM 845 O O . THR A 1 106 ? 9.285 -2.197 -1.464 1.00 89.44 106 THR A O 1
ATOM 848 N N . ARG A 1 107 ? 11.087 -3.335 -2.165 1.00 89.69 107 ARG A N 1
ATOM 849 C CA . ARG A 1 107 ? 11.629 -3.597 -0.824 1.00 89.69 107 ARG A CA 1
ATOM 850 C C . ARG A 1 107 ? 12.073 -2.312 -0.128 1.00 89.69 107 ARG A C 1
ATOM 852 O O . ARG A 1 107 ? 11.829 -2.153 1.068 1.00 89.69 107 ARG A O 1
ATOM 859 N N . ASN A 1 108 ? 12.726 -1.407 -0.849 1.00 90.00 108 ASN A N 1
ATOM 860 C CA . ASN A 1 108 ? 13.180 -0.130 -0.306 1.00 90.00 108 ASN A CA 1
ATOM 861 C C . ASN A 1 108 ? 11.997 0.789 0.013 1.00 90.00 108 ASN A C 1
ATOM 863 O O . ASN A 1 108 ? 11.954 1.364 1.100 1.00 90.00 108 ASN A O 1
ATOM 867 N N . ALA A 1 109 ? 11.002 0.844 -0.873 1.00 88.56 109 ALA A N 1
ATOM 868 C CA . ALA A 1 109 ? 9.753 1.552 -0.636 1.00 88.56 109 ALA A CA 1
ATOM 869 C C . ALA A 1 109 ? 9.023 1.005 0.598 1.00 88.56 109 ALA A C 1
ATOM 871 O O . ALA A 1 109 ? 8.678 1.772 1.489 1.00 88.56 109 ALA A O 1
ATOM 872 N N . LEU A 1 110 ? 8.878 -0.319 0.717 1.00 88.50 110 LEU A N 1
ATOM 873 C CA . LEU A 1 110 ? 8.274 -0.962 1.886 1.00 88.50 110 LEU A CA 1
ATOM 874 C C . LEU A 1 110 ? 8.992 -0.581 3.189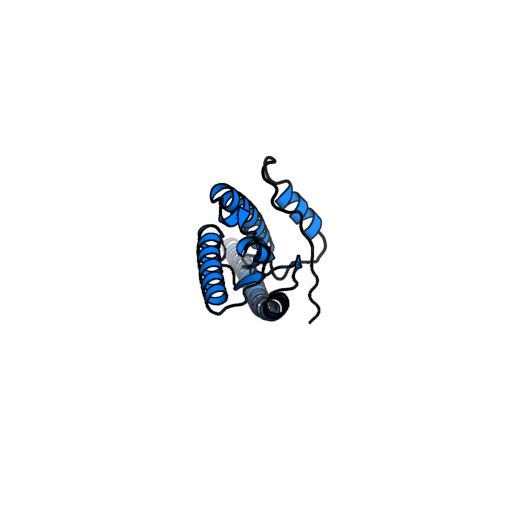 1.00 88.50 110 LEU A C 1
ATOM 876 O O . LEU A 1 110 ? 8.345 -0.212 4.167 1.00 88.50 110 LEU A O 1
ATOM 880 N N . LYS A 1 111 ? 10.329 -0.639 3.208 1.00 88.75 111 LYS A N 1
ATOM 881 C CA . LYS A 1 111 ? 11.126 -0.221 4.373 1.00 88.75 111 LYS A CA 1
ATOM 882 C C . LYS A 1 111 ? 10.883 1.243 4.727 1.00 88.75 111 LYS A C 1
ATOM 884 O O . LYS A 1 111 ? 10.785 1.573 5.905 1.00 88.75 111 LYS A O 1
ATOM 889 N N . LEU A 1 112 ? 10.813 2.111 3.721 1.00 88.56 112 LEU A N 1
ATOM 890 C CA . LEU A 1 112 ? 10.635 3.543 3.921 1.00 88.56 112 LEU A CA 1
ATOM 891 C C . LEU A 1 112 ? 9.226 3.872 4.425 1.00 88.56 112 LEU A C 1
ATOM 893 O O . LEU A 1 112 ? 9.088 4.626 5.380 1.00 88.56 112 LEU A O 1
ATOM 897 N N . VAL A 1 113 ? 8.196 3.257 3.848 1.00 86.44 113 VAL A N 1
ATOM 898 C CA . VAL A 1 113 ? 6.801 3.408 4.283 1.00 86.44 113 VAL A CA 1
ATOM 899 C C . VAL A 1 113 ? 6.635 2.906 5.713 1.00 86.44 113 VAL A C 1
ATOM 901 O O . VAL A 1 113 ? 6.193 3.660 6.573 1.00 86.44 113 VAL A O 1
ATOM 904 N N . ASN A 1 114 ? 7.094 1.688 6.018 1.00 86.88 114 ASN A N 1
ATOM 905 C CA . ASN A 1 114 ? 7.002 1.121 7.369 1.00 86.88 114 ASN A CA 1
ATOM 906 C C . ASN A 1 114 ? 7.830 1.878 8.417 1.00 86.88 114 ASN A C 1
ATOM 908 O O . ASN A 1 114 ? 7.583 1.729 9.608 1.00 86.88 114 ASN A O 1
ATOM 912 N N . LYS A 1 115 ? 8.815 2.684 8.005 1.00 88.38 115 LYS A N 1
ATOM 913 C CA . LYS A 1 115 ? 9.552 3.560 8.924 1.00 88.38 115 LYS A CA 1
ATOM 914 C C . LYS A 1 115 ? 8.681 4.702 9.455 1.00 88.38 115 LYS A C 1
ATOM 916 O O . LYS A 1 115 ? 8.935 5.184 10.556 1.00 88.38 115 LYS A O 1
ATOM 921 N N . TYR A 1 116 ? 7.713 5.160 8.665 1.00 85.38 116 TYR A N 1
ATOM 922 C CA . TYR A 1 116 ? 6.879 6.320 8.984 1.00 85.38 116 TYR A CA 1
ATOM 923 C C . TYR A 1 116 ? 5.433 5.949 9.319 1.00 85.38 116 TYR A C 1
ATOM 925 O O . TYR A 1 116 ? 4.759 6.716 9.997 1.00 85.38 116 TYR A O 1
ATOM 933 N N . LEU A 1 117 ? 4.958 4.787 8.879 1.00 83.06 117 LEU A N 1
ATOM 934 C CA . LEU A 1 117 ? 3.615 4.295 9.155 1.00 83.06 117 LEU A CA 1
ATOM 935 C C . LEU A 1 117 ? 3.545 3.643 10.546 1.00 83.06 117 LEU A C 1
ATOM 937 O O . LEU A 1 117 ? 4.402 2.842 10.910 1.00 83.06 117 LEU A O 1
ATOM 941 N N . ILE A 1 118 ? 2.510 3.964 11.327 1.00 78.81 118 ILE A N 1
ATOM 942 C CA . ILE A 1 118 ? 2.335 3.432 12.693 1.00 78.81 118 ILE A CA 1
ATOM 943 C C . ILE A 1 118 ? 1.940 1.952 12.743 1.00 78.81 118 ILE A C 1
ATOM 945 O O . ILE A 1 118 ? 2.134 1.311 13.771 1.00 78.81 118 ILE A O 1
ATOM 949 N N . ILE A 1 119 ? 1.351 1.430 11.666 1.00 73.31 119 ILE A N 1
ATOM 950 C CA . ILE A 1 119 ? 0.980 0.022 11.511 1.00 73.31 119 ILE A CA 1
ATOM 951 C C . ILE A 1 119 ? 1.769 -0.495 10.308 1.00 73.31 119 ILE A C 1
ATOM 953 O O . ILE A 1 119 ? 1.722 0.142 9.256 1.00 73.31 119 ILE A O 1
ATOM 957 N N . PRO A 1 120 ? 2.503 -1.612 10.419 1.00 72.25 120 PRO A N 1
ATOM 958 C CA . PRO A 1 120 ? 3.242 -2.146 9.286 1.00 72.25 120 PRO A CA 1
ATOM 959 C C . PRO A 1 120 ? 2.285 -2.555 8.163 1.00 72.25 120 PRO A C 1
ATOM 961 O O . PRO A 1 120 ? 1.240 -3.164 8.397 1.00 72.25 120 PRO A O 1
ATOM 964 N N . THR A 1 121 ? 2.652 -2.253 6.919 1.00 77.19 121 THR A N 1
ATOM 965 C CA . THR A 1 121 ? 1.871 -2.688 5.759 1.00 77.19 121 THR A CA 1
ATOM 966 C C . THR A 1 121 ? 1.932 -4.208 5.640 1.00 77.19 121 THR A C 1
ATOM 968 O O . THR A 1 121 ? 3.015 -4.793 5.729 1.00 77.19 121 THR A O 1
ATOM 971 N N . VAL A 1 122 ? 0.800 -4.842 5.350 1.00 75.94 122 VAL A N 1
ATOM 972 C CA . VAL A 1 122 ? 0.700 -6.298 5.166 1.00 75.94 122 VAL A CA 1
ATOM 973 C C . VAL A 1 122 ? 1.413 -6.735 3.888 1.00 75.94 122 VAL A C 1
ATOM 975 O O . VAL A 1 122 ? 2.005 -7.812 3.822 1.00 75.94 122 VAL A O 1
ATOM 978 N N . LYS A 1 123 ? 1.367 -5.888 2.856 1.00 82.56 123 LYS A N 1
ATOM 979 C CA . LYS A 1 123 ? 2.019 -6.139 1.574 1.00 82.56 123 LYS A CA 1
ATOM 980 C C . LYS A 1 123 ? 2.305 -4.831 0.850 1.00 82.56 123 LYS A C 1
ATOM 982 O O . LYS A 1 123 ? 1.583 -3.856 1.033 1.00 82.56 123 LYS A O 1
ATOM 987 N N . CYS A 1 124 ? 3.336 -4.844 0.015 1.00 87.81 124 CYS A N 1
ATOM 988 C CA . CYS A 1 124 ? 3.668 -3.770 -0.911 1.00 87.81 124 CYS A CA 1
ATOM 989 C C . CYS A 1 124 ? 3.638 -4.337 -2.331 1.00 87.81 124 CYS A C 1
ATOM 991 O O . CYS A 1 124 ? 4.297 -5.347 -2.589 1.00 87.81 124 CYS A O 1
ATOM 993 N N . ILE A 1 125 ? 2.827 -3.753 -3.211 1.00 91.62 125 ILE A N 1
ATOM 994 C CA . ILE A 1 125 ? 2.546 -4.303 -4.540 1.00 91.62 125 ILE A CA 1
ATOM 995 C C . ILE A 1 125 ? 2.869 -3.247 -5.596 1.00 91.62 125 ILE A C 1
ATOM 997 O O . ILE A 1 125 ? 2.216 -2.201 -5.616 1.00 91.62 125 ILE A O 1
ATOM 1001 N N . PRO A 1 126 ? 3.848 -3.500 -6.476 1.00 91.81 126 PRO A N 1
ATOM 1002 C CA . PRO A 1 126 ? 4.120 -2.623 -7.599 1.00 91.81 126 PRO A CA 1
ATOM 1003 C C . PRO A 1 126 ? 3.061 -2.794 -8.684 1.00 91.81 126 PRO A C 1
ATOM 1005 O O . PRO A 1 126 ? 2.786 -3.909 -9.131 1.00 91.81 126 PRO A O 1
ATOM 1008 N N . VAL A 1 127 ? 2.473 -1.685 -9.124 1.00 93.62 127 VAL A N 1
ATOM 1009 C CA . VAL A 1 127 ? 1.456 -1.672 -10.174 1.00 93.62 127 VAL A CA 1
ATOM 1010 C C . VAL A 1 127 ? 1.673 -0.520 -11.146 1.00 93.62 127 VAL A C 1
ATOM 1012 O O . VAL A 1 127 ? 2.188 0.545 -10.807 1.00 93.62 127 VAL A O 1
ATOM 1015 N N . SER A 1 128 ? 1.198 -0.716 -12.368 1.00 92.44 128 SER A N 1
ATOM 1016 C CA . SER A 1 128 ? 0.880 0.394 -13.259 1.00 92.44 128 SER A CA 1
ATOM 1017 C C . SER A 1 128 ? -0.589 0.276 -13.613 1.00 92.44 128 SER A C 1
ATOM 1019 O O . SER A 1 128 ? -0.969 -0.591 -14.402 1.00 92.44 128 SER A O 1
ATOM 1021 N N . ALA A 1 129 ? -1.422 1.130 -13.015 1.00 90.38 129 ALA A N 1
ATOM 1022 C CA . ALA A 1 129 ? -2.846 1.159 -13.333 1.00 90.38 129 ALA A CA 1
ATOM 1023 C C . ALA A 1 129 ? -3.080 1.491 -14.817 1.00 90.38 129 ALA A C 1
ATOM 1025 O O . ALA A 1 129 ? -3.923 0.870 -15.459 1.00 90.38 129 ALA A O 1
ATOM 1026 N N . MET A 1 130 ? -2.278 2.400 -15.387 1.00 91.75 130 MET A N 1
ATOM 1027 C CA . MET A 1 130 ? -2.370 2.787 -16.799 1.00 91.75 130 MET A CA 1
ATOM 1028 C C . MET A 1 130 ? -2.009 1.653 -17.760 1.00 91.75 130 MET A C 1
ATOM 1030 O O . MET A 1 130 ? -2.611 1.538 -18.825 1.00 91.75 130 MET A O 1
ATOM 1034 N N . LYS A 1 131 ? -1.031 0.815 -17.402 1.00 90.81 131 LYS A N 1
ATOM 1035 C CA . LYS A 1 131 ? -0.581 -0.312 -18.233 1.00 90.81 131 LYS A CA 1
ATOM 1036 C C . LYS A 1 131 ? -1.203 -1.651 -17.825 1.00 90.81 131 LYS A C 1
ATOM 1038 O O . LYS A 1 131 ? -0.842 -2.681 -18.386 1.00 90.81 131 LYS A O 1
ATOM 1043 N N . ASN A 1 132 ? -2.108 -1.650 -16.844 1.00 89.12 132 ASN A N 1
ATOM 1044 C CA . ASN A 1 132 ? -2.722 -2.840 -16.251 1.00 89.12 132 ASN A CA 1
ATOM 1045 C C . ASN A 1 132 ? -1.700 -3.885 -15.734 1.00 89.12 132 ASN A C 1
ATOM 1047 O O . ASN A 1 132 ? -1.964 -5.086 -15.729 1.00 89.12 132 ASN A O 1
ATOM 1051 N N . TYR A 1 133 ? -0.524 -3.438 -15.283 1.00 89.75 133 TYR A N 1
ATOM 1052 C CA . TYR A 1 133 ? 0.516 -4.314 -14.735 1.00 89.75 133 TYR A CA 1
ATOM 1053 C C . TYR A 1 133 ? 0.332 -4.509 -13.227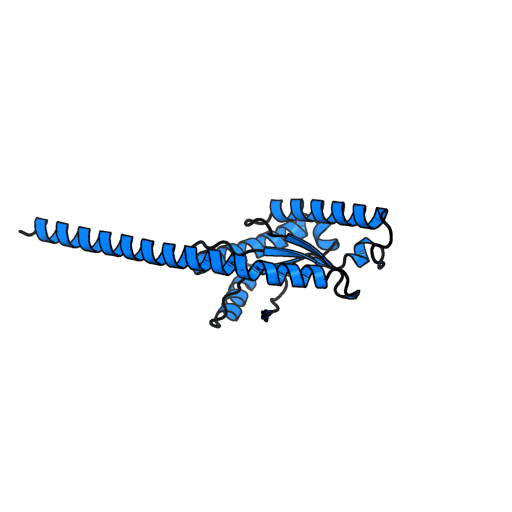 1.00 89.75 133 TYR A C 1
ATOM 1055 O O . TYR A 1 133 ? 0.049 -3.552 -12.506 1.00 89.75 133 TYR A O 1
ATOM 1063 N N . GLY A 1 134 ? 0.524 -5.739 -12.737 1.00 86.38 134 GLY A N 1
ATOM 1064 C CA . GLY A 1 134 ? 0.461 -6.065 -11.304 1.00 86.38 134 GLY A CA 1
ATOM 1065 C C . GLY A 1 134 ? -0.955 -6.076 -10.708 1.00 86.38 134 GLY A C 1
ATOM 1066 O O . GLY A 1 134 ? -1.127 -6.412 -9.537 1.00 86.38 134 GLY A O 1
ATOM 1067 N N . ILE A 1 135 ? -1.985 -5.773 -11.506 1.00 88.81 135 ILE A N 1
ATOM 1068 C CA . ILE A 1 135 ? -3.380 -5.667 -11.051 1.00 88.81 135 ILE A CA 1
ATOM 1069 C C . ILE A 1 135 ? -3.931 -7.008 -10.555 1.00 88.81 135 ILE A C 1
ATOM 1071 O O . ILE A 1 135 ? -4.638 -7.041 -9.550 1.00 88.81 135 ILE A O 1
ATOM 1075 N N . ASP A 1 136 ? -3.567 -8.128 -11.179 1.00 86.06 136 ASP A N 1
ATOM 1076 C CA . ASP A 1 136 ? -4.007 -9.444 -10.699 1.00 86.06 136 ASP A CA 1
ATOM 1077 C C . ASP A 1 136 ? -3.356 -9.817 -9.362 1.00 86.06 136 ASP A C 1
ATOM 1079 O O . ASP A 1 136 ? -4.022 -10.348 -8.473 1.00 86.06 136 ASP A O 1
ATOM 1083 N N . GLN A 1 137 ? -2.086 -9.453 -9.153 1.00 84.69 137 GLN A N 1
ATOM 1084 C CA . GLN A 1 137 ? -1.437 -9.622 -7.850 1.00 84.69 137 GLN A CA 1
ATOM 1085 C C . GLN A 1 137 ? -2.074 -8.729 -6.777 1.00 84.69 137 GLN A C 1
ATOM 1087 O O . GLN A 1 137 ? -2.238 -9.166 -5.632 1.00 84.69 137 GLN A O 1
ATOM 1092 N N . LEU A 1 138 ? -2.467 -7.504 -7.142 1.00 88.19 138 LEU A N 1
ATOM 1093 C CA . LEU A 1 138 ? -3.221 -6.604 -6.273 1.00 88.19 138 LEU A CA 1
ATOM 1094 C C . LEU A 1 138 ? -4.574 -7.215 -5.888 1.00 88.19 138 LEU A C 1
ATOM 1096 O O . LEU A 1 138 ? -4.867 -7.331 -4.699 1.00 88.19 138 LEU A O 1
ATOM 1100 N N . ARG A 1 139 ? -5.352 -7.703 -6.862 1.00 85.25 139 ARG A N 1
ATOM 1101 C CA . ARG A 1 139 ? -6.638 -8.386 -6.628 1.00 85.25 139 ARG A CA 1
ATOM 1102 C C . ARG A 1 139 ? -6.495 -9.589 -5.702 1.00 85.25 139 ARG A C 1
ATOM 1104 O O . ARG A 1 139 ? -7.255 -9.717 -4.745 1.00 85.25 139 ARG A O 1
ATOM 1111 N N . LEU A 1 140 ? -5.509 -10.451 -5.954 1.00 84.12 140 LEU A N 1
ATOM 1112 C CA . LEU A 1 140 ? -5.229 -11.609 -5.102 1.00 84.12 140 LEU A CA 1
ATOM 1113 C C . LEU A 1 140 ? -4.912 -11.188 -3.666 1.00 84.12 140 LEU A C 1
ATOM 1115 O O . LEU A 1 140 ? -5.379 -11.816 -2.720 1.00 84.12 140 LEU A O 1
ATOM 1119 N N . SER A 1 141 ? -4.152 -10.109 -3.499 1.00 82.19 141 SER A N 1
ATOM 1120 C CA . SER A 1 141 ? -3.760 -9.627 -2.176 1.00 82.19 141 SER A CA 1
ATOM 1121 C C . SER A 1 141 ? -4.930 -8.995 -1.424 1.00 82.19 141 SER A C 1
ATOM 1123 O O . SER A 1 141 ? -5.088 -9.257 -0.236 1.00 82.19 141 SER A O 1
ATOM 1125 N N . ILE A 1 142 ? -5.800 -8.248 -2.108 1.00 81.75 142 ILE A N 1
ATOM 1126 C CA . ILE A 1 142 ? -7.049 -7.722 -1.533 1.00 81.75 142 ILE A CA 1
ATOM 1127 C C . ILE A 1 142 ? -7.935 -8.880 -1.058 1.00 81.75 142 ILE A C 1
ATOM 1129 O O . ILE A 1 142 ? -8.356 -8.906 0.097 1.00 81.75 142 ILE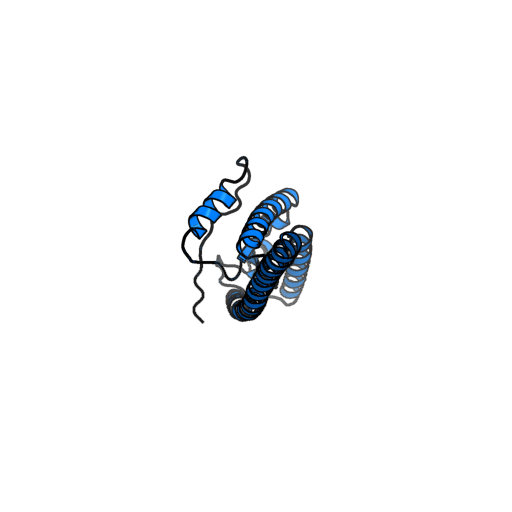 A O 1
ATOM 1133 N N . ASN A 1 143 ? -8.138 -9.893 -1.905 1.00 76.44 143 ASN A N 1
ATOM 1134 C CA . ASN A 1 143 ? -8.938 -11.070 -1.558 1.00 76.44 143 ASN A CA 1
ATOM 1135 C C . ASN A 1 143 ? -8.346 -11.860 -0.379 1.00 76.44 143 ASN A C 1
ATOM 1137 O O . ASN A 1 143 ? -9.093 -12.387 0.440 1.00 76.44 143 ASN A O 1
ATOM 1141 N N . ALA A 1 144 ? -7.017 -11.912 -0.261 1.00 72.81 144 ALA A N 1
ATOM 1142 C CA . ALA A 1 144 ? -6.325 -12.545 0.862 1.00 72.81 144 ALA A CA 1
ATOM 1143 C C . ALA A 1 144 ? -6.350 -11.714 2.159 1.00 72.81 144 ALA A C 1
ATOM 1145 O O . ALA A 1 144 ? -6.014 -12.238 3.218 1.00 72.81 144 ALA A O 1
ATOM 1146 N N . THR A 1 145 ? -6.747 -10.440 2.099 1.00 66.25 145 THR A N 1
ATOM 1147 C CA . THR A 1 145 ? -6.810 -9.551 3.273 1.00 66.25 145 THR A CA 1
ATOM 1148 C C . THR A 1 145 ? -8.152 -9.672 4.012 1.00 66.25 145 THR A C 1
ATOM 1150 O O . THR A 1 145 ? -8.206 -9.490 5.224 1.00 66.25 145 THR A O 1
ATOM 1153 N N . SER A 1 146 ? -9.221 -10.093 3.327 1.00 56.62 146 SER A N 1
ATOM 1154 C CA . SER A 1 146 ? -10.550 -10.312 3.929 1.00 56.62 146 SER A CA 1
ATOM 1155 C C . SER A 1 146 ? -10.582 -11.379 5.056 1.00 56.62 146 SER A C 1
ATOM 1157 O O . SER A 1 146 ? -11.186 -11.119 6.097 1.00 56.62 146 SER A O 1
ATOM 1159 N N . PRO A 1 147 ? -9.877 -12.530 4.958 1.00 50.34 147 PRO A N 1
ATOM 1160 C CA . PRO A 1 147 ? -9.798 -13.518 6.044 1.00 50.34 147 PRO A CA 1
ATOM 1161 C C . PRO A 1 147 ? -9.008 -13.049 7.274 1.00 50.34 147 PRO A C 1
ATOM 1163 O O . PRO A 1 147 ? -9.284 -13.501 8.385 1.00 50.34 147 PRO A O 1
ATOM 1166 N N . LEU A 1 148 ? -8.028 -12.155 7.088 1.00 50.72 148 LEU A N 1
ATOM 1167 C CA . LEU A 1 148 ? -7.277 -11.555 8.195 1.00 50.72 148 LEU A CA 1
ATOM 1168 C C . LEU A 1 148 ? -8.194 -10.672 9.042 1.00 50.72 148 LEU A C 1
ATOM 1170 O O . LEU A 1 148 ? -8.105 -10.720 10.265 1.00 50.72 148 LEU A O 1
ATOM 1174 N N . ASN A 1 149 ? -9.128 -9.948 8.413 1.00 48.38 149 ASN A N 1
ATOM 1175 C CA . ASN A 1 149 ? -10.081 -9.134 9.157 1.00 48.38 149 ASN A CA 1
ATOM 1176 C C . ASN A 1 149 ? -11.138 -9.974 9.889 1.00 48.38 149 ASN A C 1
ATOM 1178 O O . ASN A 1 149 ? -11.447 -9.668 11.030 1.00 48.38 149 ASN A O 1
ATOM 1182 N N . ALA A 1 150 ? -11.626 -11.083 9.319 1.00 46.56 150 ALA A N 1
ATOM 1183 C CA . ALA A 1 150 ? -12.571 -11.968 10.019 1.00 46.56 150 ALA A CA 1
ATOM 1184 C C . ALA A 1 150 ? -11.994 -12.520 11.342 1.00 46.56 150 ALA A C 1
ATOM 1186 O O . ALA A 1 150 ? -12.651 -12.483 12.377 1.00 46.56 150 ALA A O 1
ATOM 1187 N N . GLN A 1 151 ? -10.722 -12.938 11.342 1.00 48.38 151 GLN A N 1
ATOM 1188 C CA . GLN A 1 151 ? -10.046 -13.417 12.558 1.00 48.38 151 GLN A CA 1
ATOM 1189 C C . GLN A 1 151 ? -9.781 -12.303 13.578 1.00 48.38 151 GLN A C 1
ATOM 1191 O O . GLN A 1 151 ? -9.757 -12.548 14.786 1.00 48.38 151 GLN A O 1
ATOM 1196 N N . ILE A 1 152 ? -9.538 -11.086 13.094 1.00 50.41 152 ILE A N 1
ATOM 1197 C CA . ILE A 1 152 ? -9.336 -9.906 13.928 1.00 50.41 152 ILE A CA 1
ATOM 1198 C C . ILE A 1 152 ? -10.677 -9.468 14.542 1.00 50.41 152 ILE A C 1
ATOM 1200 O O . ILE A 1 152 ? -10.747 -9.254 15.748 1.00 50.41 152 ILE A O 1
ATOM 1204 N N . VAL A 1 153 ? -11.754 -9.391 13.762 1.00 48.28 153 VAL A N 1
ATOM 1205 C CA . VAL A 1 153 ? -13.104 -9.027 14.219 1.00 48.28 153 VAL A CA 1
ATOM 1206 C C . VAL A 1 153 ? -13.636 -10.030 15.247 1.00 48.28 153 VAL A C 1
ATOM 1208 O O . VAL A 1 153 ? -14.112 -9.591 16.292 1.00 48.28 153 VAL A O 1
ATOM 1211 N N . ASP A 1 154 ? -13.472 -11.341 15.037 1.00 50.75 154 ASP A N 1
ATOM 1212 C CA . ASP A 1 154 ? -13.891 -12.365 16.011 1.00 50.75 154 ASP A CA 1
ATOM 1213 C C . ASP A 1 154 ? -13.139 -12.230 17.346 1.00 50.75 154 ASP A C 1
ATOM 1215 O O . ASP A 1 154 ? -13.750 -12.188 18.415 1.00 50.75 154 ASP A O 1
ATOM 1219 N N . LYS A 1 155 ? -11.811 -12.041 17.303 1.00 50.72 155 LYS A N 1
ATOM 1220 C CA . LYS A 1 155 ? -11.011 -11.781 18.514 1.00 50.72 155 LYS A CA 1
ATOM 1221 C C . LYS A 1 155 ? -11.413 -10.490 19.225 1.00 50.72 155 LYS A C 1
ATOM 1223 O O . LYS A 1 155 ? -11.342 -10.418 20.452 1.00 50.72 155 LYS A O 1
ATOM 1228 N N . ASN A 1 156 ? -11.809 -9.463 18.478 1.00 53.44 156 ASN A N 1
ATOM 1229 C CA . ASN A 1 156 ? -12.205 -8.181 19.050 1.00 53.44 156 ASN A CA 1
ATOM 1230 C C . ASN A 1 156 ? -13.629 -8.198 19.609 1.00 53.44 156 ASN A C 1
ATOM 1232 O O . ASN A 1 156 ? -13.871 -7.551 20.623 1.00 53.44 156 ASN A O 1
ATOM 1236 N N . LEU A 1 157 ? -14.554 -8.968 19.030 1.00 56.81 157 LEU A N 1
ATOM 1237 C CA . LEU A 1 157 ? -15.866 -9.226 19.630 1.00 56.81 157 LEU A CA 1
ATOM 1238 C C . LEU A 1 157 ? -15.726 -9.964 20.961 1.00 56.81 157 LEU A C 1
ATOM 1240 O O . LEU A 1 157 ? -16.376 -9.579 21.937 1.00 56.81 157 LEU A O 1
ATOM 1244 N N . ASP A 1 158 ? -14.827 -10.944 21.036 1.00 57.66 158 ASP A N 1
ATOM 1245 C CA . ASP A 1 158 ? -14.483 -11.616 22.288 1.00 57.66 158 ASP A CA 1
ATOM 1246 C C . ASP A 1 158 ? -13.848 -10.647 23.291 1.00 57.66 158 ASP A C 1
ATOM 1248 O O . ASP A 1 158 ? -14.256 -10.610 24.452 1.00 57.66 158 ASP A O 1
ATOM 1252 N N . TYR A 1 159 ? -12.908 -9.802 22.856 1.00 52.53 159 TYR A N 1
ATOM 1253 C CA . TYR A 1 159 ? -12.286 -8.792 23.716 1.00 52.53 159 TYR A CA 1
ATOM 1254 C C . TYR A 1 159 ? -13.306 -7.777 24.252 1.00 52.53 159 TYR A C 1
ATOM 1256 O O . TYR A 1 159 ? -13.355 -7.525 25.456 1.00 52.53 159 TYR A O 1
ATOM 1264 N N . ILE A 1 160 ? -14.167 -7.227 23.393 1.00 51.16 160 ILE A N 1
ATOM 1265 C CA . ILE A 1 160 ? -15.233 -6.291 23.777 1.00 51.16 160 ILE A CA 1
ATOM 1266 C C . ILE A 1 160 ? -16.211 -6.969 24.741 1.00 51.16 160 ILE A C 1
ATOM 1268 O O . ILE A 1 160 ? -16.587 -6.373 25.754 1.00 51.16 160 ILE A O 1
ATOM 1272 N N . SER A 1 161 ? -16.600 -8.214 24.464 1.00 59.06 161 SER A N 1
ATOM 1273 C CA . SER A 1 161 ? -17.506 -8.986 25.316 1.00 59.06 161 SER A CA 1
ATOM 1274 C C . SER A 1 161 ? -16.887 -9.258 26.686 1.00 59.06 161 SER A C 1
ATOM 1276 O O . SER A 1 161 ? -17.514 -8.964 27.702 1.00 59.06 161 SER A O 1
ATOM 1278 N N . GLN A 1 162 ? -15.634 -9.718 26.742 1.00 60.66 162 GLN A N 1
ATOM 1279 C CA . GLN A 1 162 ? -14.902 -9.948 27.991 1.00 60.66 162 GLN A CA 1
ATOM 1280 C C . GLN A 1 162 ? -14.681 -8.658 28.779 1.00 60.66 162 GLN A C 1
ATOM 1282 O O . GLN A 1 162 ? -14.807 -8.644 30.006 1.00 60.66 162 GLN A O 1
ATOM 1287 N N . HIS A 1 163 ? -14.377 -7.553 28.099 1.00 56.25 163 HIS A N 1
ATOM 1288 C CA . HIS A 1 163 ? -14.131 -6.285 28.766 1.00 56.25 163 HIS A CA 1
ATOM 1289 C C . HIS A 1 163 ? -15.422 -5.695 29.351 1.00 56.25 163 HIS A C 1
ATOM 1291 O O . HIS A 1 163 ? -15.424 -5.259 30.505 1.00 56.25 163 HIS A O 1
ATOM 1297 N N . ARG A 1 164 ? -16.545 -5.778 28.620 1.00 54.06 164 ARG A N 1
ATOM 1298 C CA . ARG A 1 164 ? -17.882 -5.445 29.142 1.00 54.06 164 ARG A CA 1
ATOM 1299 C C . ARG A 1 164 ? -18.256 -6.324 30.333 1.00 54.06 164 ARG A C 1
ATOM 1301 O O . ARG A 1 164 ? -18.722 -5.793 31.339 1.00 54.06 164 ARG A O 1
ATOM 1308 N N . LEU A 1 165 ? -17.992 -7.631 30.262 1.00 62.88 165 LEU A N 1
ATOM 1309 C CA . LEU A 1 165 ? -18.225 -8.559 31.374 1.00 62.88 165 LEU A CA 1
ATOM 1310 C C . LEU A 1 165 ? -17.392 -8.184 32.610 1.00 62.88 165 LEU A C 1
ATOM 1312 O O . LEU A 1 165 ? -17.896 -8.175 33.727 1.00 62.88 165 LEU A O 1
ATOM 1316 N N . SER A 1 166 ? -16.119 -7.833 32.413 1.00 64.69 166 SER A N 1
ATOM 1317 C CA . SER A 1 166 ? -15.201 -7.417 33.480 1.00 64.69 166 SER A CA 1
ATOM 1318 C C . SER A 1 166 ? -15.664 -6.132 34.171 1.00 64.69 166 SER A C 1
ATOM 1320 O O . SER A 1 166 ? -15.663 -6.056 35.400 1.00 64.69 166 SER A O 1
ATOM 1322 N N . ILE A 1 167 ? -16.113 -5.133 33.404 1.00 60.16 167 ILE A N 1
ATOM 1323 C CA . ILE A 1 167 ? -16.683 -3.894 33.952 1.00 60.16 167 ILE A CA 1
ATOM 1324 C C . ILE A 1 167 ? -17.978 -4.194 34.713 1.00 60.16 167 ILE A C 1
ATOM 1326 O O . ILE A 1 167 ? -18.124 -3.743 35.847 1.00 60.16 167 ILE A O 1
ATOM 1330 N N . ALA A 1 168 ? -18.880 -4.997 34.141 1.00 51.53 168 ALA A N 1
ATOM 1331 C CA . ALA A 1 168 ? -20.119 -5.398 34.803 1.00 51.53 168 ALA A CA 1
ATOM 1332 C C . ALA A 1 168 ? -19.843 -6.117 36.134 1.00 51.53 168 ALA A C 1
ATOM 1334 O O . ALA A 1 168 ? -20.425 -5.762 37.155 1.00 51.53 168 ALA A O 1
ATOM 1335 N N . ASN A 1 169 ? -18.883 -7.044 36.162 1.00 59.00 169 ASN A N 1
ATOM 1336 C CA . ASN A 1 169 ? -18.489 -7.752 37.379 1.00 59.00 169 ASN A CA 1
ATOM 1337 C C . ASN A 1 169 ? -17.873 -6.821 38.432 1.00 59.00 169 ASN A C 1
ATOM 1339 O O . ASN A 1 169 ? -18.150 -6.982 39.616 1.00 59.00 169 ASN A O 1
ATOM 1343 N N . LYS A 1 170 ? -17.078 -5.822 38.028 1.00 64.69 170 LYS A N 1
ATOM 1344 C CA . LYS A 1 170 ? -16.546 -4.803 38.950 1.00 64.69 170 LYS A CA 1
ATOM 1345 C C . LYS A 1 170 ? -17.645 -3.912 39.525 1.00 64.69 170 LYS A C 1
ATOM 1347 O O . LYS A 1 170 ? -17.587 -3.587 40.706 1.00 64.69 170 LYS A O 1
ATOM 1352 N N . ILE A 1 171 ? -18.642 -3.542 38.720 1.00 61.00 171 ILE A N 1
ATOM 1353 C CA . ILE A 1 171 ? -19.813 -2.784 39.181 1.00 61.00 171 ILE A CA 1
ATOM 1354 C C . ILE A 1 171 ? -20.610 -3.625 40.181 1.00 61.00 171 ILE A C 1
ATOM 1356 O O . ILE A 1 171 ? -20.879 -3.155 41.280 1.00 61.00 171 ILE A O 1
ATOM 1360 N N . ILE A 1 172 ? -20.922 -4.880 39.847 1.00 64.88 172 ILE A N 1
ATOM 1361 C CA . ILE A 1 172 ? -21.633 -5.801 40.745 1.00 64.88 172 ILE A CA 1
ATOM 1362 C C . ILE A 1 172 ? -20.861 -5.980 42.059 1.00 64.88 172 ILE A C 1
ATOM 1364 O O . ILE A 1 172 ? -21.461 -5.882 43.123 1.00 64.88 172 ILE A O 1
ATOM 1368 N N . ALA A 1 173 ? -19.539 -6.173 41.997 1.00 60.09 173 ALA A N 1
ATOM 1369 C CA . ALA A 1 173 ? -18.680 -6.296 43.174 1.00 60.09 173 ALA A CA 1
ATOM 1370 C C . ALA A 1 173 ? -18.650 -5.019 44.033 1.00 60.09 173 ALA A C 1
ATOM 1372 O O . ALA A 1 173 ? -18.665 -5.100 45.256 1.00 60.09 173 ALA A O 1
ATOM 1373 N N . ALA A 1 174 ? -18.627 -3.838 43.410 1.00 58.16 174 ALA A N 1
ATOM 1374 C CA . ALA A 1 174 ? -18.700 -2.563 44.121 1.00 58.16 174 ALA A CA 1
ATOM 1375 C C . ALA A 1 174 ? -20.073 -2.348 44.783 1.00 58.16 174 ALA A C 1
ATOM 1377 O O . ALA A 1 174 ? -20.152 -1.797 45.877 1.00 58.16 174 ALA A O 1
ATOM 1378 N N . PHE A 1 175 ? -21.156 -2.813 44.152 1.00 53.59 175 PHE A N 1
ATOM 1379 C CA . PHE A 1 175 ? -22.496 -2.783 44.739 1.00 53.59 175 PHE A CA 1
ATOM 1380 C C . PHE A 1 175 ? -22.656 -3.781 45.890 1.00 53.59 175 PHE A C 1
ATOM 1382 O O . PHE A 1 175 ? -23.303 -3.459 46.884 1.00 53.59 175 PHE A O 1
ATOM 1389 N N . SER A 1 176 ? -22.052 -4.968 45.807 1.00 55.25 176 SER A N 1
ATOM 1390 C CA . SER A 1 176 ? -22.112 -5.949 46.893 1.00 55.25 176 SER A CA 1
ATOM 1391 C C . SER A 1 176 ? -21.244 -5.563 48.094 1.00 55.25 176 SER A C 1
ATOM 1393 O O . SER A 1 176 ? -21.654 -5.809 49.227 1.00 55.25 176 SER A O 1
ATOM 1395 N N . THR A 1 177 ? -20.112 -4.878 47.898 1.00 55.41 177 THR A N 1
ATOM 1396 C CA . THR A 1 177 ? -19.335 -4.306 49.013 1.00 55.41 177 THR A CA 1
ATOM 1397 C C . THR A 1 177 ? -19.987 -3.059 49.608 1.00 55.41 177 THR A C 1
ATOM 1399 O O . THR A 1 177 ? -19.995 -2.911 50.828 1.00 55.41 177 THR A O 1
ATOM 1402 N N . ALA A 1 178 ? -20.601 -2.198 48.789 1.00 48.59 178 ALA A N 1
ATOM 1403 C CA . ALA A 1 178 ? -21.392 -1.066 49.276 1.00 48.59 178 ALA A CA 1
ATOM 1404 C C . ALA A 1 178 ? -22.620 -1.525 50.082 1.00 48.59 178 ALA A C 1
ATOM 1406 O O . ALA A 1 178 ? -22.932 -0.929 51.105 1.00 48.59 178 ALA A O 1
ATOM 1407 N N . SER A 1 179 ? -23.278 -2.616 49.676 1.00 45.09 179 SER A N 1
ATOM 1408 C CA . SER A 1 179 ? -24.398 -3.201 50.422 1.00 45.09 179 SER A CA 1
ATOM 1409 C C . SER A 1 179 ? -23.983 -3.802 51.769 1.00 45.09 179 SER A C 1
ATOM 1411 O O . SER A 1 179 ? -24.792 -3.791 52.688 1.00 45.09 179 SER A O 1
ATOM 1413 N N . ALA A 1 180 ? -22.760 -4.327 51.893 1.00 48.69 180 ALA A N 1
ATOM 1414 C CA . ALA A 1 180 ? -22.244 -4.902 53.139 1.00 48.69 180 ALA A CA 1
ATOM 1415 C C . ALA A 1 180 ? -21.686 -3.847 54.115 1.00 48.69 180 ALA A C 1
ATOM 1417 O O . ALA A 1 180 ? -21.541 -4.122 55.299 1.00 48.69 180 ALA A O 1
ATOM 1418 N N . ALA A 1 181 ? -21.362 -2.644 53.631 1.00 46.00 181 ALA A N 1
ATOM 1419 C CA . ALA A 1 181 ? -20.889 -1.530 54.458 1.00 46.00 181 ALA A CA 1
ATOM 1420 C C . ALA A 1 181 ? -22.029 -0.691 55.075 1.00 46.00 181 ALA A C 1
ATOM 1422 O O . ALA A 1 181 ? -21.768 0.177 55.904 1.00 46.00 181 ALA A O 1
ATOM 1423 N N . VAL A 1 182 ? -23.277 -0.922 54.647 1.00 47.66 182 VAL A N 1
ATOM 1424 C CA . VAL A 1 182 ? -24.488 -0.211 55.112 1.00 47.66 182 VAL A CA 1
ATOM 1425 C C . VAL A 1 182 ? -25.359 -1.097 56.030 1.00 47.66 182 VAL A C 1
ATOM 1427 O O . VAL A 1 182 ? -26.391 -0.650 56.525 1.00 47.66 182 VAL A O 1
ATOM 1430 N N . SER A 1 183 ? -24.934 -2.336 56.293 1.00 42.75 183 SER A N 1
ATOM 1431 C CA . SER A 1 183 ? -25.522 -3.280 57.261 1.00 42.75 183 SER A CA 1
ATOM 1432 C C . SER A 1 183 ? -24.664 -3.396 58.512 1.00 42.75 183 SER A C 1
ATOM 1434 O O . SER A 1 183 ? -25.242 -3.409 59.619 1.00 42.75 183 SER A O 1
#

Secondary structure (DSSP, 8-state):
--PPP-------S--SS-HHHHHHHHHTTSS---S-EEEEE-HHHHH-HHHHHHHHHHHHHHHHHHHHHTTTPPPPEEEEE--HHHHTTTPPP-SHHHHHHHHHHHHHHHHHHHHH-SS--SEEEE-BTTTTBSHHHHHHHHHHHHHHHHHHHHHHHHHHHHHHHHHHHHHHHHHHHHHHS--

Foldseek 3Di:
DDDDDDDADALDPDDPDDPRLVVVVVVVVPVDDDQAAEAEDEPVCVVDLVSVLSRQVVVQVNQVVSCVVLVNFHRAYEYEHEPVCVVVVNDDPDDPVSVVVVVVVQVVSQVSSCVRHPHRHPYYFYYYPPVRPRVVVVVVVVVVSNVVSVVRSVVSVVVVVVVVVVVVVVVVVVVVVVVVVVD

pLDDT: mean 72.78, std 15.61, range [37.94, 93.62]